Protein 8I2Z (pdb70)

Structure (mmCIF, N/CA/C/O backbone):
data_8I2Z
#
_entry.id   8I2Z
#
_cell.length_a   1.00
_cell.length_b   1.00
_cell.length_c   1.00
_cell.angle_alpha   90.00
_cell.angle_beta   90.00
_cell.angle_gamma   90.00
#
_symmetry.space_group_name_H-M   'P 1'
#
loop_
_entity.id
_entity.type
_entity.pdbx_description
1 polymer Xanthorhodopsin
2 non-polymer RETINAL
3 non-polymer Zeaxanthin
4 water water
#
loop_
_atom_site.group_PDB
_atom_site.id
_atom_site.type_symbol
_atom_site.label_atom_id
_atom_site.label_alt_id
_atom_site.label_comp_id
_atom_site.label_asym_id
_atom_site.label_entity_id
_atom_site.label_seq_id
_atom_site.pdbx_PDB_ins_code
_atom_site.Cartn_x
_atom_site.Cartn_y
_atom_site.Cartn_z
_atom_site.occupancy
_atom_site.B_iso_or_equiv
_atom_site.auth_seq_id
_atom_site.auth_comp_id
_atom_site.auth_asym_id
_atom_site.auth_atom_id
_atom_site.pdbx_PDB_model_num
ATOM 1 N N . ALA A 1 3 ? 135.545 128.602 119.582 1.00 156.23 3 ALA A N 1
ATOM 2 C CA . ALA A 1 3 ? 134.637 128.722 120.765 1.00 147.16 3 ALA A CA 1
ATOM 3 C C . ALA A 1 3 ? 133.355 129.457 120.359 1.00 146.62 3 ALA A C 1
ATOM 4 O O . ALA A 1 3 ? 133.316 130.104 119.284 1.00 142.26 3 ALA A O 1
ATOM 6 N N . THR A 1 4 ? 132.341 129.376 121.202 1.00 127.92 4 THR A N 1
ATOM 7 C CA . THR A 1 4 ? 131.050 130.034 120.922 1.00 122.69 4 THR A CA 1
ATOM 8 C C . THR A 1 4 ? 131.224 131.548 121.029 1.00 105.12 4 THR A C 1
ATOM 9 O O . THR A 1 4 ? 131.942 132.012 121.898 1.00 91.90 4 THR A O 1
ATOM 13 N N . THR A 1 5 ? 130.508 132.282 120.207 1.00 110.92 5 THR A N 1
ATOM 14 C CA . THR A 1 5 ? 130.424 133.756 120.310 1.00 95.47 5 THR A CA 1
ATOM 15 C C . THR A 1 5 ? 129.488 134.124 121.455 1.00 82.27 5 THR A C 1
ATOM 16 O O . THR A 1 5 ? 128.501 133.410 121.720 1.00 97.06 5 THR A O 1
ATOM 20 N N . LEU A 1 6 ? 129.771 135.245 122.095 1.00 74.68 6 LEU A N 1
ATOM 21 C CA . LEU A 1 6 ? 128.907 135.769 123.177 1.00 72.87 6 LEU A CA 1
ATOM 22 C C . LEU A 1 6 ? 128.173 137.034 122.719 1.00 67.62 6 LEU A C 1
ATOM 23 O O . LEU A 1 6 ? 128.749 137.880 122.020 1.00 73.55 6 LEU A O 1
ATOM 28 N N . THR A 1 7 ? 126.954 137.183 123.168 1.00 74.61 7 THR A N 1
ATOM 29 C CA . THR A 1 7 ? 126.227 138.465 123.054 1.00 74.78 7 THR A CA 1
ATOM 30 C C . THR A 1 7 ? 126.814 139.493 124.017 1.00 75.24 7 THR A C 1
ATOM 31 O O . THR A 1 7 ? 127.653 139.154 124.880 1.00 82.30 7 THR A O 1
ATOM 35 N N . LEU A 1 8 ? 126.408 140.739 123.877 1.00 75.37 8 LEU A N 1
ATOM 36 C CA . LEU A 1 8 ? 126.903 141.811 124.783 1.00 77.01 8 LEU A CA 1
ATOM 37 C C . LEU A 1 8 ? 126.524 141.467 126.225 1.00 66.69 8 LEU A C 1
ATOM 38 O O . LEU A 1 8 ? 127.370 141.623 127.132 1.00 68.78 8 LEU A O 1
ATOM 43 N N . GLN A 1 9 ? 125.283 141.034 126.435 1.00 65.62 9 GLN A N 1
ATOM 44 C CA . GLN A 1 9 ? 124.788 140.765 127.806 1.00 68.99 9 GLN A CA 1
ATOM 45 C C . GLN A 1 9 ? 125.548 139.610 128.474 1.00 71.81 9 GLN A C 1
ATOM 46 O O . GLN A 1 9 ? 125.847 139.713 129.658 1.00 81.10 9 GLN A O 1
ATOM 52 N N . GLN A 1 10 ? 125.869 138.563 127.730 1.00 69.04 10 GLN A N 1
ATOM 53 C CA . GLN A 1 10 ? 126.586 137.389 128.280 1.00 76.50 10 GLN A CA 1
ATOM 54 C C . GLN A 1 10 ? 127.999 137.773 128.748 1.00 71.25 10 GLN A C 1
ATOM 55 O O . GLN A 1 10 ? 128.367 137.490 129.946 1.00 80.16 10 GLN A O 1
ATOM 61 N N . PHE A 1 11 ? 128.721 138.450 127.882 1.00 64.03 11 PHE A N 1
ATOM 62 C CA . PHE A 1 11 ? 130.070 138.937 128.229 1.00 74.50 11 PHE A CA 1
ATOM 63 C C . PHE A 1 11 ? 129.995 139.884 129.430 1.00 71.62 11 PHE A C 1
ATOM 64 O O . PHE A 1 11 ? 130.828 139.797 130.348 1.00 78.29 11 PHE A O 1
ATOM 72 N N . SER A 1 12 ? 129.033 140.798 129.414 1.00 66.04 12 SER A N 1
ATOM 73 C CA . SER A 1 12 ? 128.866 141.805 130.492 1.00 74.69 12 SER A CA 1
ATOM 74 C C . SER A 1 12 ? 128.576 141.078 131.808 1.00 70.06 12 SER A C 1
ATOM 75 O O . SER A 1 12 ? 129.111 141.476 132.845 1.00 69.12 12 SER A O 1
ATOM 78 N N . THR A 1 13 ? 127.735 140.055 131.768 1.00 63.29 13 THR A N 1
ATOM 79 C CA . THR A 1 13 ? 127.359 139.323 132.994 1.00 72.00 13 THR A CA 1
ATOM 80 C C . THR A 1 13 ? 128.609 138.676 133.612 1.00 68.84 13 THR A C 1
ATOM 81 O O . THR A 1 13 ? 128.831 138.818 134.841 1.00 70.01 13 THR A O 1
ATOM 85 N N . VAL A 1 14 ? 129.395 138.000 132.784 1.00 60.73 14 VAL A N 1
ATOM 86 C CA . VAL A 1 14 ? 130.623 137.351 133.286 1.00 61.09 14 VAL A CA 1
ATOM 87 C C . VAL A 1 14 ? 131.598 138.403 133.834 1.00 60.06 14 VAL A C 1
ATOM 88 O O . VAL A 1 14 ? 132.133 138.211 134.944 1.00 66.82 14 VAL A O 1
ATOM 92 N N . TYR A 1 15 ? 131.781 139.491 133.117 1.00 67.29 15 TYR A N 1
ATOM 93 C CA . TYR A 1 15 ? 132.697 140.578 133.536 1.00 69.65 15 TYR A CA 1
ATOM 94 C C . TYR A 1 15 ? 132.253 141.167 134.881 1.00 68.60 15 TYR A C 1
ATOM 95 O O . TYR A 1 15 ? 133.099 141.355 135.781 1.00 73.59 15 TYR A O 1
ATOM 104 N N . ASN A 1 16 ? 130.962 141.426 135.013 1.00 66.63 16 ASN A N 1
ATOM 105 C CA . ASN A 1 16 ? 130.408 142.011 136.257 1.00 69.31 16 ASN A CA 1
ATOM 106 C C . ASN A 1 16 ? 130.582 141.043 137.442 1.00 69.24 16 ASN A C 1
ATOM 107 O O . ASN A 1 16 ? 130.932 141.487 138.549 1.00 72.42 16 ASN A O 1
ATOM 112 N N . MET A 1 17 ? 130.380 139.766 137.204 1.00 73.70 17 MET A N 1
ATOM 113 C CA . MET A 1 17 ? 130.507 138.774 138.306 1.00 68.61 17 MET A CA 1
ATOM 114 C C . MET A 1 17 ? 131.988 138.643 138.712 1.00 69.60 17 MET A C 1
ATOM 115 O O . MET A 1 17 ? 132.292 138.571 139.925 1.00 67.86 17 MET A O 1
ATOM 120 N N . LEU A 1 18 ? 132.901 138.713 137.754 1.00 62.03 18 LEU A N 1
ATOM 121 C CA . LEU A 1 18 ? 134.341 138.683 138.114 1.00 67.87 18 LEU A CA 1
ATOM 122 C C . LEU A 1 18 ? 134.711 139.925 138.917 1.00 65.24 18 LEU A C 1
ATOM 123 O O . LEU A 1 18 ? 135.484 139.797 139.927 1.00 71.95 18 LEU A O 1
ATOM 128 N N . SER A 1 19 ? 134.226 141.092 138.504 1.00 70.66 19 SER A N 1
ATOM 129 C CA . SER A 1 19 ? 134.518 142.350 139.247 1.00 76.02 19 SER A CA 1
ATOM 130 C C . SER A 1 19 ? 133.925 142.261 140.663 1.00 67.48 19 SER A C 1
ATOM 131 O O . SER A 1 19 ? 134.556 142.749 141.622 1.00 72.03 19 SER A O 1
ATOM 134 N N . PHE A 1 20 ? 132.741 141.675 140.780 1.00 63.73 20 PHE A N 1
ATOM 135 C CA . PHE A 1 20 ? 132.088 141.479 142.088 1.00 68.80 20 PHE A CA 1
ATOM 136 C C . PHE A 1 20 ? 132.987 140.621 142.986 1.00 74.80 20 PHE A C 1
ATOM 137 O O . PHE A 1 20 ? 133.147 140.933 144.175 1.00 72.29 20 PHE A O 1
ATOM 145 N N . ALA A 1 21 ? 133.543 139.547 142.441 1.00 74.07 21 ALA A N 1
ATOM 146 C CA . ALA A 1 21 ? 134.427 138.654 143.224 1.00 69.60 21 ALA A CA 1
ATOM 147 C C . ALA A 1 21 ? 135.679 139.435 143.664 1.00 70.61 21 ALA A C 1
ATOM 148 O O . ALA A 1 21 ? 136.127 139.300 144.837 1.00 66.37 21 ALA A O 1
ATOM 150 N N . VAL A 1 22 ? 136.233 140.236 142.774 1.00 59.60 22 VAL A N 1
ATOM 151 C CA . VAL A 1 22 ? 137.444 141.036 143.140 1.00 67.15 22 VAL A CA 1
ATOM 152 C C . VAL A 1 22 ? 137.118 141.991 144.297 1.00 64.03 22 VAL A C 1
ATOM 153 O O . VAL A 1 22 ? 137.875 142.041 145.288 1.00 68.61 22 VAL A O 1
ATOM 157 N N . ALA A 1 23 ? 136.007 142.713 144.189 1.00 74.91 23 ALA A N 1
ATOM 158 C CA . ALA A 1 23 ? 135.621 143.703 145.215 1.00 73.94 23 ALA A CA 1
ATOM 159 C C . ALA A 1 23 ? 135.344 142.977 146.533 1.00 68.39 23 ALA A C 1
ATOM 160 O O . ALA A 1 23 ? 135.708 143.482 147.607 1.00 69.30 23 ALA A O 1
ATOM 162 N N . SER A 1 24 ? 134.679 141.832 146.468 1.00 62.19 24 SER A N 1
ATOM 163 C CA . SER A 1 24 ? 134.358 141.049 147.684 1.00 69.12 24 SER A CA 1
ATOM 164 C C . SER A 1 24 ? 135.660 140.607 148.389 1.00 71.39 24 SER A C 1
ATOM 165 O O . SER A 1 24 ? 135.767 140.730 149.615 1.00 68.04 24 SER A O 1
ATOM 168 N N . MET A 1 25 ? 136.642 140.151 147.628 1.00 72.49 25 MET A N 1
ATOM 169 C CA . MET A 1 25 ? 137.907 139.687 148.253 1.00 71.38 25 MET A CA 1
ATOM 170 C C . MET A 1 25 ? 138.653 140.878 148.853 1.00 70.08 25 MET A C 1
ATOM 171 O O . MET A 1 25 ? 139.170 140.760 149.972 1.00 75.89 25 MET A O 1
ATOM 176 N N . LEU A 1 26 ? 138.661 142.012 148.180 1.00 74.63 26 LEU A N 1
ATOM 177 C CA . LEU A 1 26 ? 139.349 143.218 148.731 1.00 80.59 26 LEU A CA 1
ATOM 178 C C . LEU A 1 26 ? 138.669 143.684 150.026 1.00 73.32 26 LEU A C 1
ATOM 179 O O . LEU A 1 26 ? 139.370 143.966 151.039 1.00 78.04 26 LEU A O 1
ATOM 184 N N . GLY A 1 27 ? 137.347 143.735 150.030 1.00 72.62 27 GLY A N 1
ATOM 185 C CA . GLY A 1 27 ? 136.624 144.144 151.242 1.00 74.96 27 GLY A CA 1
ATOM 186 C C . GLY A 1 27 ? 136.859 143.174 152.387 1.00 78.15 27 GLY A C 1
ATOM 187 O O . GLY A 1 27 ? 137.051 143.623 153.564 1.00 73.50 27 GLY A O 1
ATOM 188 N N . ALA A 1 28 ? 136.812 141.873 152.077 1.00 70.59 28 ALA A N 1
ATOM 189 C CA . ALA A 1 28 ? 137.012 140.828 153.103 1.00 76.27 28 ALA A CA 1
ATOM 190 C C . ALA A 1 28 ? 138.422 140.990 153.698 1.00 73.91 28 ALA A C 1
ATOM 191 O O . ALA A 1 28 ? 138.583 140.805 154.937 1.00 70.89 28 ALA A O 1
ATOM 193 N N . PHE A 1 29 ? 139.412 141.252 152.856 1.00 63.09 29 PHE A N 1
ATOM 194 C CA . PHE A 1 29 ? 140.803 141.399 153.335 1.00 74.29 29 PHE A CA 1
ATOM 195 C C . PHE A 1 29 ? 140.899 142.548 154.325 1.00 78.43 29 PHE A C 1
ATOM 196 O O . PHE A 1 29 ? 141.468 142.353 155.448 1.00 73.59 29 PHE A O 1
ATOM 204 N N . ALA A 1 30 ? 140.353 143.696 153.945 1.00 67.98 30 ALA A N 1
ATOM 205 C CA . ALA A 1 30 ? 140.398 144.888 154.823 1.00 71.34 30 ALA A CA 1
ATOM 206 C C . ALA A 1 30 ? 139.686 144.545 156.145 1.00 70.28 30 ALA A C 1
ATOM 207 O O . ALA A 1 30 ? 140.205 144.856 157.231 1.00 68.18 30 ALA A O 1
ATOM 209 N N . PHE A 1 31 ? 138.527 143.929 156.056 1.00 67.80 31 PHE A N 1
ATOM 210 C CA . PHE A 1 31 ? 137.735 143.616 157.264 1.00 67.72 31 PHE A CA 1
ATOM 211 C C . PHE A 1 31 ? 138.506 142.675 158.190 1.00 77.34 31 PHE A C 1
ATOM 212 O O . PHE A 1 31 ? 138.543 142.900 159.381 1.00 72.31 31 PHE A O 1
ATOM 220 N N . PHE A 1 32 ? 139.091 141.607 157.670 1.00 68.72 32 PHE A N 1
ATOM 221 C CA . PHE A 1 32 ? 139.807 140.643 158.537 1.00 76.78 32 PHE A CA 1
ATOM 222 C C . PHE A 1 32 ? 141.031 141.299 159.170 1.00 79.22 32 PHE A C 1
ATOM 223 O O . PHE A 1 32 ? 141.202 141.158 160.402 1.00 75.80 32 PHE A O 1
ATOM 231 N N . VAL A 1 33 ? 141.782 142.066 158.385 1.00 72.34 33 VAL A N 1
ATOM 232 C CA . VAL A 1 33 ? 142.972 142.756 158.945 1.00 73.25 33 VAL A CA 1
ATOM 233 C C . VAL A 1 33 ? 142.559 143.705 160.080 1.00 78.78 33 VAL A C 1
ATOM 234 O O . VAL A 1 33 ? 143.161 143.721 161.127 1.00 76.20 33 VAL A O 1
ATOM 238 N N . MET A 1 34 ? 141.531 144.494 159.877 1.00 83.75 34 MET A N 1
ATOM 239 C CA . MET A 1 34 ? 141.160 145.516 160.891 1.00 79.32 34 MET A CA 1
ATOM 240 C C . MET A 1 34 ? 140.394 144.882 162.046 1.00 78.07 34 MET A C 1
ATOM 241 O O . MET A 1 34 ? 140.528 145.365 163.156 1.00 91.24 34 MET A O 1
ATOM 246 N N . GLY A 1 35 ? 139.626 143.834 161.810 1.00 79.06 35 GLY A N 1
ATOM 247 C CA . GLY A 1 35 ? 138.818 143.204 162.874 1.00 82.86 35 GLY A CA 1
ATOM 248 C C . GLY A 1 35 ? 139.606 142.195 163.675 1.00 81.73 35 GLY A C 1
ATOM 249 O O . GLY A 1 35 ? 139.091 141.705 164.677 1.00 85.98 35 GLY A O 1
ATOM 250 N N . ARG A 1 36 ? 140.816 141.867 163.254 1.00 80.86 36 ARG A N 1
ATOM 251 C CA . ARG A 1 36 ? 141.712 141.028 164.101 1.00 93.32 36 ARG A CA 1
ATOM 252 C C . ARG A 1 36 ? 141.850 141.653 165.495 1.00 82.55 36 ARG A C 1
ATOM 253 O O . ARG A 1 36 ? 141.956 140.924 166.452 1.00 99.19 36 ARG A O 1
ATOM 261 N N . LYS A 1 37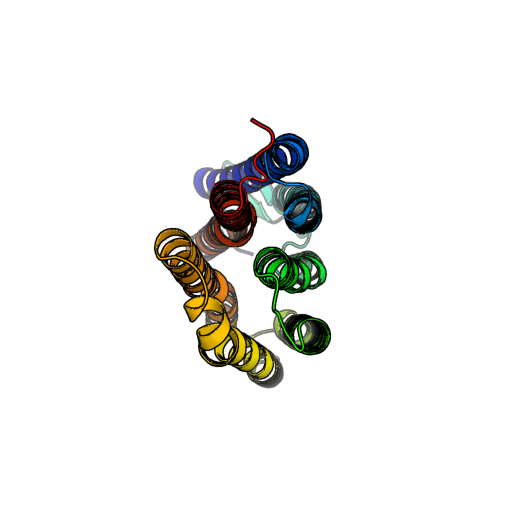 ? 141.931 142.965 165.604 1.00 89.97 37 LYS A N 1
ATOM 262 C CA . LYS A 1 37 ? 142.100 143.637 166.921 1.00 95.95 37 LYS A CA 1
ATOM 263 C C . LYS A 1 37 ? 140.807 143.646 167.737 1.00 84.73 37 LYS A C 1
ATOM 264 O O . LYS A 1 37 ? 140.885 143.926 168.933 1.00 98.10 37 LYS A O 1
ATOM 270 N N . ILE A 1 38 ? 139.678 143.302 167.148 1.00 87.85 38 ILE A N 1
ATOM 271 C CA . ILE A 1 38 ? 138.370 143.362 167.869 1.00 77.88 38 ILE A CA 1
ATOM 272 C C . ILE A 1 38 ? 138.145 142.116 168.718 1.00 77.32 38 ILE A C 1
ATOM 273 O O . ILE A 1 38 ? 137.374 142.203 169.658 1.00 83.92 38 ILE A O 1
ATOM 278 N N . VAL A 1 39 ? 138.795 140.998 168.404 1.00 81.12 39 VAL A N 1
ATOM 279 C CA . VAL A 1 39 ? 138.609 139.734 169.165 1.00 79.88 39 VAL A CA 1
ATOM 280 C C . VAL A 1 39 ? 139.780 139.586 170.126 1.00 84.03 39 VAL A C 1
ATOM 281 O O . VAL A 1 39 ? 140.778 140.324 170.007 1.00 78.27 39 VAL A O 1
ATOM 285 N N . GLY A 1 40 ? 139.662 138.635 171.037 1.00 84.09 40 GLY A N 1
ATOM 286 C CA . GLY A 1 40 ? 140.714 138.327 172.002 1.00 81.04 40 GLY A CA 1
ATOM 287 C C . GLY A 1 40 ? 142.003 137.883 171.324 1.00 88.07 40 GLY A C 1
ATOM 288 O O . GLY A 1 40 ? 141.999 137.390 170.203 1.00 93.72 40 GLY A O 1
ATOM 289 N N . PRO A 1 41 ? 143.155 138.056 171.989 1.00 99.57 41 PRO A N 1
ATOM 290 C CA . PRO A 1 41 ? 144.436 137.717 171.374 1.00 100.23 41 PRO A CA 1
ATOM 291 C C . PRO A 1 41 ? 144.616 136.230 171.021 1.00 93.21 41 PRO A C 1
ATOM 292 O O . PRO A 1 41 ? 145.403 135.894 170.176 1.00 93.80 41 PRO A O 1
ATOM 296 N N . LYS A 1 42 ? 143.845 135.356 171.649 1.00 89.92 42 LYS A N 1
ATOM 297 C CA . LYS A 1 42 ? 143.959 133.898 171.441 1.00 84.55 42 LYS A CA 1
ATOM 298 C C . LYS A 1 42 ? 143.476 133.486 170.052 1.00 86.08 42 LYS A C 1
ATOM 299 O O . LYS A 1 42 ? 143.902 132.438 169.595 1.00 89.41 42 LYS A O 1
ATOM 305 N N . TYR A 1 43 ? 142.630 134.278 169.401 1.00 80.45 43 TYR A N 1
ATOM 306 C CA . TYR A 1 43 ? 141.990 133.904 168.121 1.00 80.97 43 TYR A CA 1
ATOM 307 C C . TYR A 1 43 ? 142.545 134.700 166.945 1.00 69.68 43 TYR A C 1
ATOM 308 O O . TYR A 1 43 ? 142.246 134.352 165.780 1.00 86.08 43 TYR A O 1
ATOM 317 N N . ARG A 1 44 ? 143.391 135.682 167.205 1.00 73.68 44 ARG A N 1
ATOM 318 C CA . ARG A 1 44 ? 143.898 136.575 166.132 1.00 82.71 44 ARG A CA 1
ATOM 319 C C . ARG A 1 44 ? 144.630 135.791 165.049 1.00 77.47 44 ARG A C 1
ATOM 320 O O . ARG A 1 44 ? 144.398 136.094 163.852 1.00 78.91 44 ARG A O 1
ATOM 328 N N . LEU A 1 45 ? 145.409 134.780 165.434 1.00 75.96 45 LEU A N 1
ATOM 329 C CA . LEU A 1 45 ? 146.117 133.971 164.414 1.00 77.60 45 LEU A CA 1
ATOM 330 C C . LEU A 1 45 ? 145.117 133.421 163.397 1.00 80.26 45 LEU A C 1
ATOM 331 O O . LEU A 1 45 ? 145.347 133.548 162.164 1.00 70.73 45 LEU A O 1
ATOM 336 N N . ALA A 1 46 ? 144.013 132.877 163.890 1.00 68.08 46 ALA A N 1
ATOM 337 C CA . ALA A 1 46 ? 142.955 132.355 162.987 1.00 75.71 46 ALA A CA 1
ATOM 338 C C . ALA A 1 46 ? 142.504 133.436 161.987 1.00 71.51 46 ALA A C 1
ATOM 339 O O . ALA A 1 46 ? 142.588 133.184 160.757 1.00 80.27 46 ALA A O 1
ATOM 341 N N . LEU A 1 47 ? 142.226 134.636 162.483 1.00 69.66 47 LEU A N 1
ATOM 342 C CA . LEU A 1 47 ? 141.795 135.735 161.596 1.00 73.98 47 LEU A CA 1
ATOM 343 C C . LEU A 1 47 ? 142.880 136.059 160.581 1.00 70.82 47 LEU A C 1
ATOM 344 O O . LEU A 1 47 ? 142.538 136.287 159.412 1.00 70.80 47 LEU A O 1
ATOM 349 N N . VAL A 1 48 ? 144.133 135.984 161.004 1.00 66.71 48 VAL A N 1
ATOM 350 C CA . VAL A 1 48 ? 145.258 136.251 160.066 1.00 79.35 48 VAL A CA 1
ATOM 351 C C . VAL A 1 48 ? 145.128 135.311 158.864 1.00 73.85 48 VAL A C 1
ATOM 352 O O . VAL A 1 48 ? 145.128 135.754 157.692 1.00 67.35 48 VAL A O 1
ATOM 356 N N . VAL A 1 49 ? 144.936 134.043 159.146 1.00 60.73 49 VAL A N 1
ATOM 357 C CA . VAL A 1 49 ? 144.837 133.054 158.041 1.00 68.92 49 VAL A CA 1
ATOM 358 C C . VAL A 1 49 ? 143.652 133.423 157.136 1.00 71.50 49 VAL A C 1
ATOM 359 O O . VAL A 1 49 ? 143.812 133.422 155.902 1.00 71.32 49 VAL A O 1
ATOM 363 N N . SER A 1 50 ? 142.527 133.812 157.729 1.00 59.39 50 SER A N 1
ATOM 364 C CA . SER A 1 50 ? 141.356 134.272 156.930 1.00 70.19 50 SER A CA 1
ATOM 365 C C . SER A 1 50 ? 141.783 135.345 155.915 1.00 69.86 50 SER A C 1
ATOM 366 O O . SER A 1 50 ? 141.573 135.169 154.684 1.00 82.91 50 SER A O 1
ATOM 369 N N . SER A 1 51 ? 142.493 136.340 156.385 1.00 61.40 51 SER A N 1
ATOM 370 C CA . SER A 1 51 ? 142.950 137.439 155.506 1.00 80.56 51 SER A CA 1
ATOM 371 C C . SER A 1 51 ? 143.788 136.869 154.347 1.00 73.42 51 SER A C 1
ATOM 372 O O . SER A 1 51 ? 143.487 137.154 153.176 1.00 74.12 51 SER A O 1
ATOM 375 N N . LEU A 1 52 ? 144.702 135.961 154.670 1.00 67.33 52 LEU A N 1
ATOM 376 C CA . LEU A 1 52 ? 145.576 135.370 153.624 1.00 75.76 52 LEU A CA 1
ATOM 377 C C . LEU A 1 52 ? 144.717 134.773 152.510 1.00 68.59 52 LEU A C 1
ATOM 378 O O . LEU A 1 52 ? 144.945 135.119 151.330 1.00 62.14 52 LEU A O 1
ATOM 383 N N . VAL A 1 53 ? 143.694 134.028 152.895 1.00 63.57 53 VAL A N 1
ATOM 384 C CA . VAL A 1 53 ? 142.822 133.393 151.883 1.00 69.46 53 VAL A CA 1
ATOM 385 C C . VAL A 1 53 ? 142.267 134.480 150.968 1.00 72.19 53 VAL A C 1
ATOM 386 O O . VAL A 1 53 ? 142.554 134.473 149.764 1.00 75.38 53 VAL A O 1
ATOM 390 N N . VAL A 1 54 ? 141.592 135.464 151.542 1.00 63.18 54 VAL A N 1
ATOM 391 C CA . VAL A 1 54 ? 140.874 136.440 150.688 1.00 68.41 54 VAL A CA 1
ATOM 392 C C . VAL A 1 54 ? 141.915 137.275 149.967 1.00 70.61 54 VAL A C 1
ATOM 393 O O . VAL A 1 54 ? 141.564 137.960 148.990 1.00 69.55 54 VAL A O 1
ATOM 397 N N . LEU A 1 55 ? 143.135 137.339 150.480 1.00 63.47 55 LEU A N 1
ATOM 398 C CA . LEU A 1 55 ? 144.181 138.097 149.752 1.00 67.91 55 LEU A CA 1
ATOM 399 C C . LEU A 1 55 ? 144.586 137.307 148.510 1.00 74.09 55 LEU A C 1
ATOM 400 O O . LEU A 1 55 ? 144.484 137.854 147.381 1.00 64.39 55 LEU A O 1
ATOM 405 N N . ILE A 1 56 ? 144.901 136.030 148.688 1.00 68.94 56 ILE A N 1
ATOM 406 C CA . ILE A 1 56 ? 145.387 135.209 147.562 1.00 69.77 56 ILE A CA 1
ATOM 407 C C . ILE A 1 56 ? 144.324 135.172 146.468 1.00 66.44 56 ILE A C 1
ATOM 408 O O . ILE A 1 56 ? 144.603 135.595 145.322 1.00 68.45 56 ILE A O 1
ATOM 413 N N . ALA A 1 57 ? 143.124 134.734 146.805 1.00 66.78 57 ALA A N 1
ATOM 414 C CA . ALA A 1 57 ? 142.011 134.657 145.828 1.00 72.99 57 ALA A CA 1
ATOM 415 C C . ALA A 1 57 ? 141.833 136.022 145.149 1.00 72.72 57 ALA A C 1
ATOM 416 O O . ALA A 1 57 ? 141.695 136.064 143.905 1.00 68.25 57 ALA A O 1
ATOM 418 N N . GLY A 1 58 ? 141.974 137.094 145.913 1.00 62.87 58 GLY A N 1
ATOM 419 C CA . GLY A 1 58 ? 141.812 138.441 145.356 1.00 65.59 58 GLY A CA 1
ATOM 420 C C . GLY A 1 58 ? 142.769 138.647 144.195 1.00 65.04 58 GLY A C 1
ATOM 421 O O . GLY A 1 58 ? 142.303 138.878 143.046 1.00 68.35 58 GLY A O 1
ATOM 422 N N . TYR A 1 59 ? 144.042 138.395 144.445 1.00 62.20 59 TYR A N 1
ATOM 423 C CA . TYR A 1 59 ? 145.062 138.518 143.394 1.00 69.91 59 TYR A CA 1
ATOM 424 C C . TYR A 1 59 ? 144.648 137.659 142.202 1.00 66.99 59 TYR A C 1
ATOM 425 O O . TYR A 1 59 ? 144.598 138.139 141.052 1.00 65.49 59 TYR A O 1
ATOM 434 N N . HIS A 1 60 ? 144.300 136.423 142.482 1.00 69.21 60 HIS A N 1
ATOM 435 C CA . HIS A 1 60 ? 143.991 135.472 141.383 1.00 71.45 60 HIS A CA 1
ATOM 436 C C . HIS A 1 60 ? 142.794 135.979 140.589 1.00 68.95 60 HIS A C 1
ATOM 437 O O . HIS A 1 60 ? 142.835 135.928 139.331 1.00 69.82 60 HIS A O 1
ATOM 444 N N . TYR A 1 61 ? 141.789 136.494 141.267 1.00 65.45 61 TYR A N 1
ATOM 445 C CA . TYR A 1 61 ? 140.610 136.996 140.523 1.00 74.08 61 TYR A CA 1
ATOM 446 C C . TYR A 1 61 ? 140.981 138.198 139.674 1.00 66.96 61 TYR A C 1
ATOM 447 O O . TYR A 1 61 ? 140.522 138.277 138.516 1.00 72.01 61 TYR A O 1
ATOM 456 N N . TRP A 1 62 ? 141.884 139.031 140.177 1.00 64.89 62 TRP A N 1
ATOM 457 C CA . TRP A 1 62 ? 142.355 140.168 139.366 1.00 66.41 62 TRP A CA 1
ATOM 458 C C . TRP A 1 62 ? 143.006 139.653 138.080 1.00 70.29 62 TRP A C 1
ATOM 459 O O . TRP A 1 62 ? 142.915 140.310 137.032 1.00 82.40 62 TRP A O 1
ATOM 470 N N . ARG A 1 63 ? 143.644 138.511 138.137 1.00 61.70 63 ARG A N 1
ATOM 471 C CA . ARG A 1 63 ? 144.227 137.918 136.914 1.00 68.10 63 ARG A CA 1
ATOM 472 C C . ARG A 1 63 ? 143.105 137.361 136.032 1.00 64.08 63 ARG A C 1
ATOM 473 O O . ARG A 1 63 ? 143.113 137.599 134.797 1.00 69.96 63 ARG A O 1
ATOM 481 N N . ILE A 1 64 ? 142.160 136.657 136.649 1.00 59.90 64 ILE A N 1
ATOM 482 C CA . ILE A 1 64 ? 141.111 135.973 135.848 1.00 66.18 64 ILE A CA 1
ATOM 483 C C . ILE A 1 64 ? 140.341 137.023 135.055 1.00 67.58 64 ILE A C 1
ATOM 484 O O . ILE A 1 64 ? 140.105 136.841 133.838 1.00 63.54 64 ILE A O 1
ATOM 489 N N . MET A 1 65 ? 139.958 138.092 135.721 1.00 61.06 65 MET A N 1
ATOM 490 C CA . MET A 1 65 ? 139.273 139.220 135.049 1.00 72.36 65 MET A CA 1
ATOM 491 C C . MET A 1 65 ? 140.097 139.667 133.842 1.00 69.28 65 MET A C 1
ATOM 492 O O . MET A 1 65 ? 139.556 139.722 132.723 1.00 74.67 65 MET A O 1
ATOM 497 N N . GLY A 1 66 ? 141.383 139.897 134.051 1.00 69.03 66 GLY A N 1
ATOM 498 C CA . GLY A 1 66 ? 142.237 140.315 132.936 1.00 58.79 66 GLY A CA 1
ATOM 499 C C . GLY A 1 66 ? 142.246 139.283 131.817 1.00 69.05 66 GLY A C 1
ATOM 500 O O . GLY A 1 66 ? 142.341 139.654 130.655 1.00 75.20 66 GLY A O 1
ATOM 501 N N . SER A 1 67 ? 142.218 138.005 132.156 1.00 68.42 67 SER A N 1
ATOM 502 C CA . SER A 1 67 ? 142.157 136.945 131.136 1.00 74.92 67 SER A CA 1
ATOM 503 C C . SER A 1 67 ? 140.849 137.074 130.349 1.00 73.32 67 SER A C 1
ATOM 504 O O . SER A 1 67 ? 140.885 136.973 129.093 1.00 76.57 67 SER A O 1
ATOM 507 N N . TRP A 1 68 ? 139.734 137.262 131.049 1.00 67.26 68 TRP A N 1
ATOM 508 C CA . TRP A 1 68 ? 138.403 137.229 130.384 1.00 70.92 68 TRP A CA 1
ATOM 509 C C . TRP A 1 68 ? 138.313 138.320 129.309 1.00 69.83 68 TRP A C 1
ATOM 510 O O . TRP A 1 68 ? 137.972 138.009 128.169 1.00 71.06 68 TRP A O 1
ATOM 521 N N . THR A 1 69 ? 138.692 139.536 129.657 1.00 64.81 69 THR A N 1
ATOM 522 C CA . THR A 1 69 ? 138.723 140.655 128.692 1.00 77.38 69 THR A CA 1
ATOM 523 C C . THR A 1 69 ? 139.613 140.273 127.513 1.00 79.14 69 THR A C 1
ATOM 524 O O . THR A 1 69 ? 139.275 140.620 126.373 1.00 83.50 69 THR A O 1
ATOM 528 N N . ALA A 1 70 ? 140.731 139.605 127.769 1.00 74.33 70 ALA A N 1
ATOM 529 C CA . ALA A 1 70 ? 141.690 139.269 126.695 1.00 75.36 70 ALA A CA 1
ATOM 530 C C . ALA A 1 70 ? 141.162 138.116 125.832 1.00 73.15 70 ALA A C 1
ATOM 531 O O . ALA A 1 70 ? 141.693 137.933 124.741 1.00 80.59 70 ALA A O 1
ATOM 533 N N . ALA A 1 71 ? 140.170 137.357 126.308 1.00 75.17 71 ALA A N 1
ATOM 534 C CA . ALA A 1 71 ? 139.720 136.156 125.580 1.00 70.65 71 ALA A CA 1
ATOM 535 C C . ALA A 1 71 ? 138.709 136.498 124.480 1.00 70.16 71 ALA A C 1
ATOM 536 O O . ALA A 1 71 ? 138.430 135.615 123.671 1.00 68.40 71 ALA A O 1
ATOM 538 N N . TYR A 1 72 ? 138.149 137.702 124.462 1.00 71.64 72 TYR A N 1
ATOM 539 C CA . TYR A 1 72 ? 137.119 138.070 123.470 1.00 81.82 72 TYR A CA 1
ATOM 540 C C . TYR A 1 72 ? 137.395 139.476 122.964 1.00 78.61 72 TYR A C 1
ATOM 541 O O . TYR A 1 72 ? 138.021 140.290 123.653 1.00 91.99 72 TYR A O 1
ATOM 550 N N . ALA A 1 73 ? 136.918 139.740 121.754 1.00 83.82 73 ALA A N 1
ATOM 551 C CA . ALA A 1 73 ? 136.970 141.069 121.129 1.00 81.71 73 ALA A CA 1
ATOM 552 C C . ALA A 1 73 ? 135.580 141.467 120.665 1.00 81.71 73 ALA A C 1
ATOM 553 O O . ALA A 1 73 ? 134.810 140.626 120.196 1.00 78.53 73 ALA A O 1
ATOM 555 N N . LEU A 1 74 ? 135.276 142.751 120.786 1.00 93.18 74 LEU A N 1
ATOM 556 C CA . LEU A 1 74 ? 133.980 143.287 120.322 1.00 88.92 74 LEU A CA 1
ATOM 557 C C . LEU A 1 74 ? 134.023 143.421 118.798 1.00 87.31 74 LEU A C 1
ATOM 558 O O . LEU A 1 74 ? 134.973 144.030 118.265 1.00 107.13 74 LEU A O 1
ATOM 563 N N . LYS A 1 75 ? 133.034 142.866 118.119 1.00 92.39 75 LYS A N 1
ATOM 564 C CA . LYS A 1 75 ? 133.034 142.829 116.640 1.00 101.52 75 LYS A CA 1
ATOM 565 C C . LYS A 1 75 ? 131.603 142.646 116.150 1.00 97.00 75 LYS A C 1
ATOM 566 O O . LYS A 1 75 ? 131.012 141.562 116.366 1.00 108.11 75 LYS A O 1
ATOM 572 N N . ASP A 1 76 ? 131.051 143.689 115.537 1.00 107.60 76 ASP A N 1
ATOM 573 C CA . ASP A 1 76 ? 129.682 143.694 114.952 1.00 108.60 76 ASP A CA 1
ATOM 574 C C . ASP A 1 76 ? 128.655 143.378 116.032 1.00 102.45 76 ASP A C 1
ATOM 575 O O . ASP A 1 76 ? 127.772 142.515 115.793 1.00 101.98 76 ASP A O 1
ATOM 580 N N . GLY A 1 77 ? 128.776 144.054 117.176 1.00 104.80 77 GLY A N 1
ATOM 581 C CA . GLY A 1 77 ? 127.854 143.893 118.314 1.00 108.54 77 GLY A CA 1
ATOM 582 C C . GLY A 1 77 ? 127.837 142.473 118.851 1.00 103.57 77 GLY A C 1
ATOM 583 O O . GLY A 1 77 ? 126.894 142.110 119.590 1.00 99.82 77 GLY A O 1
ATOM 584 N N . MET A 1 78 ? 128.897 141.712 118.597 1.00 101.52 78 MET A N 1
ATOM 585 C CA . MET A 1 78 ? 129.074 140.382 119.203 1.00 89.45 78 MET A CA 1
ATOM 586 C C . MET A 1 78 ? 130.474 140.319 119.796 1.00 87.92 78 MET A C 1
ATOM 587 O O . MET A 1 78 ? 131.387 141.045 119.364 1.00 88.78 78 MET A O 1
ATOM 592 N N . TYR A 1 79 ? 130.640 139.441 120.776 1.00 80.90 79 TYR A N 1
ATOM 593 C CA . TYR A 1 79 ? 131.967 139.177 121.382 1.00 78.97 79 TYR A CA 1
ATOM 594 C C . TYR A 1 79 ? 132.522 137.888 120.804 1.00 78.11 79 TYR A C 1
ATOM 595 O O . TYR A 1 79 ? 131.952 136.829 121.029 1.00 76.53 79 TYR A O 1
ATOM 604 N N . VAL A 1 80 ? 133.592 137.995 120.039 1.00 76.59 80 VAL A N 1
ATOM 605 C CA . VAL A 1 80 ? 134.166 136.859 119.266 1.00 79.81 80 VAL A CA 1
ATOM 606 C C . VAL A 1 80 ? 135.449 136.455 119.966 1.00 73.54 80 VAL A C 1
ATOM 607 O O . VAL A 1 80 ? 136.263 137.311 120.322 1.00 81.55 80 VAL A O 1
ATOM 611 N N . PRO A 1 81 ? 135.677 135.152 120.198 1.00 86.64 81 PRO A N 1
ATOM 612 C CA . PRO A 1 81 ? 136.921 134.713 120.836 1.00 84.85 81 PRO A CA 1
ATOM 613 C C . PRO A 1 81 ? 138.169 135.104 120.028 1.00 83.74 81 PRO A C 1
ATOM 614 O O . PRO A 1 81 ? 138.171 135.011 118.806 1.00 88.65 81 PRO A O 1
ATOM 618 N N . THR A 1 82 ? 139.189 135.575 120.728 1.00 79.12 82 THR A N 1
ATOM 619 C CA . THR A 1 82 ? 140.431 136.056 120.107 1.00 78.15 82 THR A CA 1
ATOM 620 C C . THR A 1 82 ? 141.437 134.928 119.896 1.00 81.44 82 THR A C 1
ATOM 621 O O . THR A 1 82 ? 142.415 135.173 119.146 1.00 94.81 82 THR A O 1
ATOM 625 N N . GLY A 1 83 ? 141.272 133.795 120.587 1.00 88.17 83 GLY A N 1
ATOM 626 C CA . GLY A 1 83 ? 142.224 132.681 120.559 1.00 79.17 83 GLY A CA 1
ATOM 627 C C . GLY A 1 83 ? 143.133 132.642 121.769 1.00 80.61 83 GLY A C 1
ATOM 628 O O . GLY A 1 83 ? 143.663 131.541 122.069 1.00 91.92 83 GLY A O 1
ATOM 629 N N . GLU A 1 84 ? 143.252 133.738 122.509 1.00 82.26 84 GLU A N 1
ATOM 630 C CA . GLU A 1 84 ? 143.915 133.711 123.829 1.00 84.93 84 GLU A CA 1
ATOM 631 C C . GLU A 1 84 ? 143.152 132.783 124.763 1.00 84.19 84 GLU A C 1
ATOM 632 O O . GLU A 1 84 ? 141.940 132.796 124.802 1.00 91.55 84 GLU A O 1
ATOM 638 N N . PRO A 1 85 ? 143.838 131.883 125.491 1.00 110.67 85 PRO A N 1
ATOM 639 C CA . PRO A 1 85 ? 143.141 130.866 126.269 1.00 109.63 85 PRO A CA 1
ATOM 640 C C . PRO A 1 85 ? 142.367 131.445 127.459 1.00 88.26 85 PRO A C 1
ATOM 641 O O . PRO A 1 85 ? 142.733 132.483 128.023 1.00 93.61 85 PRO A O 1
ATOM 645 N N . PHE A 1 86 ? 141.303 130.744 127.816 1.00 83.04 86 PHE A N 1
ATOM 646 C CA . PHE A 1 86 ? 140.566 130.993 129.071 1.00 76.43 86 PHE A CA 1
ATOM 647 C C . PHE A 1 86 ? 139.928 129.685 129.513 1.00 74.12 86 PHE A C 1
ATOM 648 O O . PHE A 1 86 ? 138.951 129.235 128.893 1.00 88.98 86 PHE A O 1
ATOM 656 N N . ASN A 1 87 ? 140.500 129.067 130.531 1.00 88.43 87 ASN A N 1
ATOM 657 C CA . ASN A 1 87 ? 139.990 127.760 131.027 1.00 99.70 87 ASN A CA 1
ATOM 658 C C . ASN A 1 87 ? 140.132 127.714 132.546 1.00 87.48 87 ASN A C 1
ATOM 659 O O . ASN A 1 87 ? 140.819 128.562 133.138 1.00 90.47 87 ASN A O 1
ATOM 664 N N . ASP A 1 88 ? 139.510 126.715 133.143 1.00 85.72 88 ASP A N 1
ATOM 665 C CA . ASP A 1 88 ? 139.406 126.594 134.608 1.00 87.18 88 ASP A CA 1
ATOM 666 C C . ASP A 1 88 ? 140.717 126.149 135.236 1.00 82.22 88 ASP A C 1
ATOM 667 O O . ASP A 1 88 ? 140.832 126.294 136.468 1.00 82.70 88 ASP A O 1
ATOM 672 N N . ALA A 1 89 ? 141.670 125.639 134.459 1.00 72.37 89 ALA A N 1
ATOM 673 C CA . ALA A 1 89 ? 142.930 125.093 135.011 1.00 74.10 89 ALA A CA 1
ATOM 674 C C . ALA A 1 89 ? 143.660 126.138 135.882 1.00 67.24 89 ALA A C 1
ATOM 675 O O . ALA A 1 89 ? 144.159 125.782 136.963 1.00 81.46 89 ALA A O 1
ATOM 677 N N . TYR A 1 90 ? 143.646 127.394 135.466 1.00 63.20 90 TYR A N 1
ATOM 678 C CA . TYR A 1 90 ? 144.284 128.474 136.239 1.00 69.24 90 TYR A CA 1
ATOM 679 C C . TYR A 1 90 ? 143.717 128.573 137.656 1.00 66.63 90 TYR A C 1
ATOM 680 O O . TYR A 1 90 ? 144.479 128.764 138.621 1.00 77.03 90 TYR A O 1
ATOM 689 N N . ARG A 1 91 ? 142.433 128.315 137.807 1.00 66.00 91 ARG A N 1
ATOM 690 C CA . ARG A 1 91 ? 141.787 128.355 139.151 1.00 69.66 91 ARG A CA 1
ATOM 691 C C . ARG A 1 91 ? 142.433 127.364 140.117 1.00 64.42 91 ARG A C 1
ATOM 692 O O . ARG A 1 91 ? 142.511 127.678 141.329 1.00 67.46 91 ARG A O 1
ATOM 700 N N . TYR A 1 92 ? 142.950 126.261 139.600 1.00 70.86 92 TYR A N 1
ATOM 701 C CA . TYR A 1 92 ? 143.593 125.250 140.470 1.00 67.88 92 TYR A CA 1
ATOM 702 C C . TYR A 1 92 ? 144.788 125.879 141.204 1.00 72.90 92 TYR A C 1
ATOM 703 O O . TYR A 1 92 ? 144.996 125.591 142.380 1.00 78.55 92 TYR A O 1
ATOM 712 N N . VAL A 1 93 ? 145.490 126.787 140.559 1.00 71.57 93 VAL A N 1
ATOM 713 C CA . VAL A 1 93 ? 146.651 127.460 141.198 1.00 74.76 93 VAL A CA 1
ATOM 714 C C . VAL A 1 93 ? 146.176 128.208 142.437 1.00 79.87 93 VAL A C 1
ATOM 715 O O . VAL A 1 93 ? 146.875 128.188 143.468 1.00 74.29 93 VAL A O 1
ATOM 719 N N . ASP A 1 94 ? 145.005 128.812 142.364 1.00 73.12 94 ASP A N 1
ATOM 720 C CA . ASP A 1 94 ? 144.414 129.438 143.571 1.00 75.18 94 ASP A CA 1
ATOM 721 C C . ASP A 1 94 ? 144.076 128.363 144.608 1.00 67.88 94 ASP A C 1
ATOM 722 O O . ASP A 1 94 ? 144.512 128.472 145.775 1.00 65.92 94 ASP A O 1
ATOM 727 N N . TRP A 1 95 ? 143.394 127.317 144.181 1.00 65.73 95 TRP A N 1
ATOM 728 C CA . TRP A 1 95 ? 142.807 126.326 145.129 1.00 66.02 95 TRP A CA 1
ATOM 729 C C . TRP A 1 95 ? 143.886 125.675 145.961 1.00 65.95 95 TRP A C 1
ATOM 730 O O . TRP A 1 95 ? 143.715 125.562 147.201 1.00 70.14 95 TRP A O 1
ATOM 741 N N . LEU A 1 96 ? 145.013 125.345 145.324 1.00 66.30 96 LEU A N 1
ATOM 742 C CA . LEU A 1 96 ? 146.105 124.603 146.020 1.00 70.29 96 LEU A CA 1
ATOM 743 C C . LEU A 1 96 ? 146.603 125.397 147.224 1.00 69.08 96 LEU A C 1
ATOM 744 O O . LEU A 1 96 ? 147.093 124.776 148.144 1.00 66.27 96 LEU A O 1
ATOM 749 N N . LEU A 1 97 ? 146.453 126.720 147.212 1.00 71.59 97 LEU A N 1
ATOM 750 C CA . LEU A 1 97 ? 146.793 127.476 148.431 1.00 72.87 97 LEU A CA 1
ATOM 751 C C . LEU A 1 97 ? 145.568 127.666 149.316 1.00 71.21 97 LEU A C 1
ATOM 752 O O . LEU A 1 97 ? 145.717 127.560 150.528 1.00 82.57 97 LEU A O 1
ATOM 757 N N . THR A 1 98 ? 144.416 127.987 148.757 1.00 69.07 98 THR A N 1
ATOM 758 C CA . THR A 1 98 ? 143.299 128.499 149.585 1.00 73.92 98 THR A CA 1
ATOM 759 C C . THR A 1 98 ? 142.597 127.341 150.300 1.00 69.32 98 THR A C 1
ATOM 760 O O . THR A 1 98 ? 142.227 127.488 151.468 1.00 73.27 98 THR A O 1
ATOM 764 N N . VAL A 1 99 ? 142.389 126.229 149.617 1.00 67.54 99 VAL A N 1
ATOM 765 C CA . VAL A 1 99 ? 141.680 125.086 150.254 1.00 74.34 99 VAL A CA 1
ATOM 766 C C . VAL A 1 99 ? 142.420 124.599 151.499 1.00 66.19 99 VAL A C 1
ATOM 767 O O . VAL A 1 99 ? 141.788 124.397 152.519 1.00 83.08 99 VAL A O 1
ATOM 771 N N . PRO A 1 100 ? 143.741 124.339 151.506 1.00 84.89 100 PRO A N 1
ATOM 772 C CA . PRO A 1 100 ? 144.398 123.986 152.768 1.00 72.46 100 PRO A CA 1
ATOM 773 C C . PRO A 1 100 ? 144.302 125.085 153.840 1.00 75.45 100 PRO A C 1
ATOM 774 O O . PRO A 1 100 ? 144.176 124.788 155.005 1.00 70.22 100 PRO A O 1
ATOM 778 N N . LEU A 1 101 ? 144.402 126.349 153.443 1.00 65.72 101 LEU A N 1
ATOM 779 C CA . LEU A 1 101 ? 144.307 127.450 154.431 1.00 70.94 101 LEU A CA 1
ATOM 780 C C . LEU A 1 101 ? 142.908 127.531 155.058 1.00 76.49 101 LEU A C 1
ATOM 781 O O . LEU A 1 101 ? 142.818 127.737 156.271 1.00 71.41 101 LEU A O 1
ATOM 786 N N . LEU A 1 102 ? 141.845 127.357 154.268 1.00 71.08 102 LEU A N 1
ATOM 787 C CA . LEU A 1 102 ? 140.453 127.422 154.783 1.00 74.14 102 LEU A CA 1
ATOM 788 C C . LEU A 1 102 ? 140.271 126.444 155.950 1.00 72.42 102 LEU A C 1
ATOM 789 O O . LEU A 1 102 ? 139.994 126.876 157.069 1.00 80.96 102 LEU A O 1
ATOM 794 N N . LEU A 1 103 ? 140.565 125.176 155.716 1.00 69.01 103 LEU A N 1
ATOM 795 C CA . LEU A 1 103 ? 140.466 124.161 156.792 1.00 79.98 103 LEU A CA 1
ATOM 796 C C . LEU A 1 103 ? 141.338 124.597 157.969 1.00 79.19 103 LEU A C 1
ATOM 797 O O . LEU A 1 103 ? 140.880 124.539 159.121 1.00 75.44 103 LEU A O 1
ATOM 802 N N . THR A 1 104 ? 142.502 125.141 157.674 1.00 80.95 104 THR A N 1
ATOM 803 C CA . THR A 1 104 ? 143.427 125.581 158.738 1.00 81.87 104 THR A CA 1
ATOM 804 C C . THR A 1 104 ? 142.719 126.541 159.689 1.00 77.47 104 THR A C 1
ATOM 805 O O . THR A 1 104 ? 142.731 126.258 160.926 1.00 74.54 104 THR A O 1
ATOM 809 N N . GLU A 1 105 ? 142.071 127.566 159.152 1.00 67.48 105 GLU A N 1
ATOM 810 C CA . GLU A 1 105 ? 141.446 128.578 160.055 1.00 83.41 105 GLU A CA 1
ATOM 811 C C . GLU A 1 105 ? 140.361 127.920 160.902 1.00 76.86 105 GLU A C 1
ATOM 812 O O . GLU A 1 105 ? 140.290 128.205 162.115 1.00 80.52 105 GLU A O 1
ATOM 818 N N . LEU A 1 106 ? 139.631 126.984 160.313 1.00 73.62 106 LEU A N 1
ATOM 819 C CA . LEU A 1 106 ? 138.568 126.307 161.079 1.00 78.11 106 LEU A CA 1
ATOM 820 C C . LEU A 1 106 ? 139.189 125.543 162.245 1.00 74.85 106 LEU A C 1
ATOM 821 O O . LEU A 1 106 ? 138.601 125.518 163.354 1.00 80.15 106 LEU A O 1
ATOM 826 N N . VAL A 1 107 ? 140.340 124.943 162.030 1.00 74.82 107 VAL A N 1
ATOM 827 C CA . VAL A 1 107 ? 141.013 124.241 163.149 1.00 82.05 107 VAL A CA 1
ATOM 828 C C . VAL A 1 107 ? 141.515 125.288 164.150 1.00 74.31 107 VAL A C 1
ATOM 829 O O . VAL A 1 107 ? 141.309 125.094 165.361 1.00 78.39 107 VAL A O 1
ATOM 833 N N . LEU A 1 108 ? 142.117 126.365 163.650 1.00 70.78 108 LEU A N 1
ATOM 834 C CA . LEU A 1 108 ? 142.745 127.357 164.548 1.00 73.18 108 LEU A CA 1
ATOM 835 C C . LEU A 1 108 ? 141.706 127.979 165.474 1.00 82.34 108 LEU A C 1
ATOM 836 O O . LEU A 1 108 ? 142.015 128.102 166.698 1.00 94.22 108 LEU A O 1
ATOM 841 N N . VAL A 1 109 ? 140.557 128.369 164.951 1.00 79.78 109 VAL A N 1
ATOM 842 C CA . VAL A 1 109 ? 139.520 129.007 165.786 1.00 81.24 109 VAL A CA 1
ATOM 843 C C . VAL A 1 109 ? 138.935 127.973 166.739 1.00 81.19 109 VAL A C 1
ATOM 844 O O . VAL A 1 109 ? 138.289 128.382 167.728 1.00 79.36 109 VAL A O 1
ATOM 848 N N . MET A 1 110 ? 139.058 126.693 166.431 1.00 86.43 110 MET A N 1
ATOM 849 C CA . MET A 1 110 ? 138.374 125.662 167.252 1.00 85.57 110 MET A CA 1
ATOM 850 C C . MET A 1 110 ? 139.133 125.390 168.554 1.00 85.53 110 MET A C 1
ATOM 851 O O . MET A 1 110 ? 138.491 124.989 169.530 1.00 99.76 110 MET A O 1
ATOM 856 N N . LYS A 1 111 ? 140.453 125.563 168.574 1.00 95.41 111 LYS A N 1
ATOM 857 C CA . LYS A 1 111 ? 141.308 125.332 169.764 1.00 94.19 111 LYS A CA 1
ATOM 858 C C . LYS A 1 111 ? 141.117 123.896 170.229 1.00 101.73 111 LYS A C 1
ATOM 859 O O . LYS A 1 111 ? 140.647 123.670 171.369 1.00 114.87 111 LYS A O 1
ATOM 865 N N . LEU A 1 112 ? 141.492 122.955 169.368 1.00 101.76 112 LEU A N 1
ATOM 866 C CA . LEU A 1 112 ? 141.421 121.514 169.695 1.00 106.09 112 LEU A CA 1
ATOM 867 C C . LEU A 1 112 ? 142.296 121.236 170.914 1.00 112.75 112 LEU A C 1
ATOM 868 O O . LEU A 1 112 ? 143.480 121.660 170.946 1.00 117.96 112 LEU A O 1
ATOM 873 N N . LYS A 1 113 ? 141.737 120.546 171.896 1.00 133.59 113 LYS A N 1
ATOM 874 C CA . LYS A 1 113 ? 142.469 120.269 173.157 1.00 143.54 113 LYS A CA 1
ATOM 875 C C . LYS A 1 113 ? 143.591 119.256 172.926 1.00 149.77 113 LYS A C 1
ATOM 876 O O . LYS A 1 113 ? 144.661 119.410 173.536 1.00 165.15 113 LYS A O 1
ATOM 882 N N . LYS A 1 114 ? 143.368 118.251 172.090 1.00 150.32 114 LYS A N 1
ATOM 883 C CA . LYS A 1 114 ? 144.362 117.178 171.874 1.00 170.84 114 LYS A CA 1
ATOM 884 C C . LYS A 1 114 ? 144.478 116.892 170.383 1.00 166.79 114 LYS A C 1
ATOM 885 O O . LYS A 1 114 ? 143.471 116.997 169.657 1.00 173.14 114 LYS A O 1
ATOM 891 N N . GLU A 1 115 ? 145.682 116.535 169.949 1.00 160.04 115 GLU A N 1
ATOM 892 C CA . GLU A 1 115 ? 145.957 116.068 168.566 1.00 151.71 115 GLU A CA 1
ATOM 893 C C . GLU A 1 115 ? 145.556 117.131 167.538 1.00 125.81 115 GLU A C 1
ATOM 894 O O . GLU A 1 115 ? 145.139 116.773 166.433 1.00 126.28 115 GLU A O 1
ATOM 900 N N . SER A 1 116 ? 145.676 118.405 167.871 1.00 116.09 116 SER A N 1
ATOM 901 C CA . SER A 1 116 ? 145.366 119.491 166.912 1.00 110.46 116 SER A CA 1
ATOM 902 C C . SER A 1 116 ? 146.325 119.425 165.717 1.00 106.52 116 SER A C 1
ATOM 903 O O . SER A 1 116 ? 145.886 119.557 164.562 1.00 102.47 116 SER A O 1
ATOM 906 N N . GLY A 1 117 ? 147.612 119.236 165.989 1.00 107.82 117 GLY A N 1
ATOM 907 C CA . GLY A 1 117 ? 148.639 119.189 164.935 1.00 101.02 117 GLY A CA 1
ATOM 908 C C . GLY A 1 117 ? 148.397 118.072 163.934 1.00 99.64 117 GLY A C 1
ATOM 909 O O . GLY A 1 117 ? 148.476 118.320 162.726 1.00 99.68 117 GLY A O 1
ATOM 910 N N . SER A 1 118 ? 148.121 116.869 164.411 1.00 101.47 118 SER A N 1
ATOM 911 C CA . SER A 1 118 ? 147.929 115.685 163.542 1.00 107.34 118 SER A CA 1
ATOM 912 C C . SER A 1 118 ? 146.679 115.878 162.676 1.00 110.56 118 SER A C 1
ATOM 913 O O . SER A 1 118 ? 146.753 115.621 161.457 1.00 123.53 118 SER A O 1
ATOM 916 N N . VAL A 1 119 ? 145.599 116.368 163.270 1.00 99.00 119 VAL A N 1
ATOM 917 C CA . VAL A 1 119 ? 144.331 116.591 162.525 1.00 100.28 119 VAL A CA 1
ATOM 918 C C . VAL A 1 119 ? 144.577 117.643 161.442 1.00 84.29 119 VAL A C 1
ATOM 919 O O . VAL A 1 119 ? 144.176 117.415 160.272 1.00 105.27 119 VAL A O 1
ATOM 923 N N . LEU A 1 120 ? 145.236 118.736 161.810 1.00 85.48 120 LEU A N 1
ATOM 924 C CA . LEU A 1 120 ? 145.464 119.825 160.852 1.00 86.25 120 LEU A CA 1
ATOM 925 C C . LEU A 1 120 ? 146.368 119.322 159.729 1.00 82.96 120 LEU A C 1
ATOM 926 O O . LEU A 1 120 ? 146.110 119.647 158.557 1.00 95.66 120 LEU A O 1
ATOM 931 N N . ALA A 1 121 ? 147.415 118.587 160.061 1.00 84.67 121 ALA A N 1
ATOM 932 C CA . ALA A 1 121 ? 148.381 118.088 159.051 1.00 89.09 121 ALA A CA 1
ATOM 933 C C . ALA A 1 121 ? 147.672 117.148 158.081 1.00 87.89 121 ALA A C 1
ATOM 934 O O . ALA A 1 121 ? 147.886 117.266 156.852 1.00 95.23 121 ALA A O 1
ATOM 936 N N . LYS A 1 122 ? 146.864 116.243 158.612 1.00 91.06 122 LYS A N 1
ATOM 937 C CA . LYS A 1 122 ? 146.149 115.286 157.741 1.00 81.73 122 LYS A CA 1
ATOM 938 C C . LYS A 1 122 ? 145.163 116.039 156.834 1.00 83.62 122 LYS A C 1
ATOM 939 O O . LYS A 1 122 ? 145.059 115.709 155.653 1.00 90.76 122 LYS A O 1
ATOM 945 N N . LEU A 1 123 ? 144.463 117.030 157.366 1.00 84.24 123 LEU A N 1
ATOM 946 C CA . LEU A 1 123 ? 143.527 117.805 156.529 1.00 78.89 123 LEU A CA 1
ATOM 947 C C . LEU A 1 123 ? 144.288 118.560 155.428 1.00 78.01 123 LEU A C 1
ATOM 948 O O . LEU A 1 123 ? 143.835 118.586 154.290 1.00 85.85 123 LEU A O 1
ATOM 953 N N . ILE A 1 124 ? 145.401 119.186 155.765 1.00 79.76 124 ILE A N 1
ATOM 954 C CA . ILE A 1 124 ? 146.197 119.945 154.774 1.00 80.73 124 ILE A CA 1
ATOM 955 C C . ILE A 1 124 ? 146.702 118.987 153.683 1.00 71.71 124 ILE A C 1
ATOM 956 O O . ILE A 1 124 ? 146.614 119.326 152.480 1.00 69.72 124 ILE A O 1
ATOM 961 N N . LEU A 1 125 ? 147.196 117.829 154.081 1.00 77.87 125 LEU A N 1
ATOM 962 C CA . LEU A 1 125 ? 147.690 116.844 153.101 1.00 80.71 125 LEU A CA 1
ATOM 963 C C . LEU A 1 125 ? 146.551 116.363 152.206 1.00 72.93 125 LEU A C 1
ATOM 964 O O . LEU A 1 125 ? 146.767 116.250 150.972 1.00 86.73 125 LEU A O 1
ATOM 969 N N . ALA A 1 126 ? 145.384 116.094 152.796 1.00 76.18 126 ALA A N 1
ATOM 970 C CA . ALA A 1 126 ? 144.193 115.655 152.027 1.00 71.58 126 ALA A CA 1
ATOM 971 C C . ALA A 1 126 ? 143.798 116.729 151.002 1.00 74.29 126 ALA A C 1
ATOM 972 O O . ALA A 1 126 ? 143.514 116.385 149.847 1.00 80.48 126 ALA A O 1
ATOM 974 N N . ALA A 1 127 ? 143.783 117.999 151.410 1.00 69.99 127 ALA A N 1
ATOM 975 C CA . ALA A 1 127 ? 143.372 119.088 150.512 1.00 71.31 127 ALA A CA 1
ATOM 976 C C . ALA A 1 127 ? 144.375 119.203 149.364 1.00 74.68 127 ALA A C 1
ATOM 977 O O . ALA A 1 127 ? 143.932 119.355 148.149 1.00 78.49 127 ALA A O 1
ATOM 979 N N . ILE A 1 128 ? 145.662 119.160 149.698 1.00 76.25 128 ILE A N 1
ATOM 980 C CA . ILE A 1 128 ? 146.717 119.302 148.653 1.00 81.26 128 ILE A CA 1
ATOM 981 C C . ILE A 1 128 ? 146.561 118.146 147.661 1.00 77.10 128 ILE A C 1
ATOM 982 O O . ILE A 1 128 ? 146.627 118.384 146.438 1.00 75.14 128 ILE A O 1
ATOM 987 N N . ALA A 1 129 ? 146.406 116.925 148.172 1.00 77.05 129 ALA A N 1
ATOM 988 C CA . ALA A 1 129 ? 146.288 115.735 147.303 1.00 75.78 129 ALA A CA 1
ATOM 989 C C . ALA A 1 129 ? 145.040 115.873 146.430 1.00 74.42 129 ALA A C 1
ATOM 990 O O . ALA A 1 129 ? 145.086 115.498 145.243 1.00 91.94 129 ALA A O 1
ATOM 992 N N . MET A 1 130 ? 143.936 116.336 147.001 1.00 77.59 130 MET A N 1
ATOM 993 C CA . MET A 1 130 ? 142.683 116.508 146.227 1.00 76.74 130 MET A CA 1
ATOM 994 C C . MET A 1 130 ? 142.934 117.430 145.011 1.00 75.09 130 MET A C 1
ATOM 995 O O . MET A 1 130 ? 142.623 117.057 143.878 1.00 82.20 130 MET A O 1
ATOM 1000 N N . ILE A 1 131 ? 143.499 118.593 145.234 1.00 71.63 131 ILE A N 1
ATOM 1001 C CA . ILE A 1 131 ? 143.729 119.555 144.122 1.00 66.79 131 ILE A CA 1
ATOM 1002 C C . ILE A 1 131 ? 144.757 118.968 143.154 1.00 75.61 131 ILE A C 1
ATOM 1003 O O . ILE A 1 131 ? 144.588 119.078 141.944 1.00 80.39 131 ILE A O 1
ATOM 1008 N N . ALA A 1 132 ? 145.820 118.353 143.668 1.00 83.92 132 ALA A N 1
ATOM 1009 C CA . ALA A 1 132 ? 146.918 117.842 142.814 1.00 79.42 132 ALA A CA 1
ATOM 1010 C C . ALA A 1 132 ? 146.407 116.707 141.929 1.00 75.03 132 ALA A C 1
ATOM 1011 O O . ALA A 1 132 ? 146.851 116.604 140.782 1.00 92.38 132 ALA A O 1
ATOM 1013 N N . LEU A 1 133 ? 145.536 115.849 142.445 1.00 72.83 133 LEU A N 1
ATOM 1014 C CA . LEU A 1 133 ? 144.966 114.759 141.603 1.00 80.29 133 LEU A CA 1
ATOM 1015 C C . LEU A 1 133 ? 143.886 115.310 140.681 1.00 79.72 133 LEU A C 1
ATOM 1016 O O . LEU A 1 133 ? 143.698 114.757 139.597 1.00 97.46 133 LEU A O 1
ATOM 1021 N N . GLY A 1 134 ? 143.170 116.352 141.092 1.00 89.74 134 GLY A N 1
ATOM 1022 C CA . GLY A 1 134 ? 142.183 116.957 140.192 1.00 79.44 134 GLY A CA 1
ATOM 1023 C C . GLY A 1 134 ? 142.824 117.609 138.975 1.00 78.57 134 GLY A C 1
ATOM 1024 O O . GLY A 1 134 ? 142.232 117.614 137.917 1.00 80.33 134 GLY A O 1
ATOM 1025 N N . TYR A 1 135 ? 143.986 118.213 139.121 1.00 74.70 135 TYR A N 1
ATOM 1026 C CA . TYR A 1 135 ? 144.593 118.995 138.024 1.00 72.80 135 TYR A CA 1
ATOM 1027 C C . TYR A 1 135 ? 144.826 118.159 136.758 1.00 78.68 135 TYR A C 1
ATOM 1028 O O . TYR A 1 135 ? 144.474 118.610 135.674 1.00 80.62 135 TYR A O 1
ATOM 1037 N N . PRO A 1 136 ? 145.448 116.960 136.787 1.00 90.54 136 PRO A N 1
ATOM 1038 C CA . PRO A 1 136 ? 145.657 116.227 135.543 1.00 81.40 136 PRO A CA 1
ATOM 1039 C C . PRO A 1 136 ? 144.362 115.874 134.788 1.00 77.10 136 PRO A C 1
ATOM 1040 O O . PRO A 1 136 ? 144.380 115.805 133.563 1.00 75.10 136 PRO A O 1
ATOM 1044 N N . GLY A 1 137 ? 143.265 115.632 135.509 1.00 73.86 137 GLY A N 1
ATOM 1045 C CA . GLY A 1 137 ? 141.975 115.330 134.871 1.00 77.32 137 GLY A CA 1
ATOM 1046 C C . GLY A 1 137 ? 141.350 116.552 134.228 1.00 79.16 137 GLY A C 1
ATOM 1047 O O . GLY A 1 137 ? 140.638 116.413 133.236 1.00 81.43 137 GLY A O 1
ATOM 1048 N N . GLU A 1 138 ? 141.574 117.728 134.788 1.00 85.49 138 GLU A N 1
ATOM 1049 C CA . GLU A 1 138 ? 140.961 118.969 134.258 1.00 81.66 138 GLU A CA 1
ATOM 1050 C C . GLU A 1 138 ? 141.541 119.270 132.877 1.00 80.79 138 GLU A C 1
ATOM 1051 O O . GLU A 1 138 ? 140.795 119.623 131.961 1.00 111.55 138 GLU A O 1
ATOM 1057 N N . ILE A 1 139 ? 142.851 119.149 132.720 1.00 90.83 139 ILE A N 1
ATOM 1058 C CA . ILE A 1 139 ? 143.515 119.406 131.411 1.00 88.77 139 ILE A CA 1
ATOM 1059 C C . ILE A 1 139 ? 143.308 118.223 130.460 1.00 82.00 139 ILE A C 1
ATOM 1060 O O . ILE A 1 139 ? 143.712 118.328 129.309 1.00 97.17 139 ILE A O 1
ATOM 1065 N N . SER A 1 140 ? 142.710 117.135 130.916 1.00 85.58 140 SER A N 1
ATOM 1066 C CA . SER A 1 140 ? 142.342 116.009 130.025 1.00 91.06 140 SER A CA 1
ATOM 1067 C C . SER A 1 140 ? 141.144 116.402 129.162 1.00 94.80 140 SER A C 1
ATOM 1068 O O . SER A 1 140 ? 140.152 116.919 129.683 1.00 103.42 140 SER A O 1
ATOM 1071 N N . ASN A 1 141 ? 141.238 116.153 127.868 1.00 110.80 141 ASN A N 1
ATOM 1072 C CA . ASN A 1 141 ? 140.120 116.454 126.948 1.00 111.21 141 ASN A CA 1
ATOM 1073 C C . ASN A 1 141 ? 138.964 115.513 127.265 1.00 105.09 141 ASN A C 1
ATOM 1074 O O . ASN A 1 141 ? 139.144 114.300 127.275 1.00 109.27 141 ASN A O 1
ATOM 1079 N N . PRO A 1 142 ? 137.752 116.022 127.549 1.00 105.28 142 PRO A N 1
ATOM 1080 C CA . PRO A 1 142 ? 136.650 115.140 127.933 1.00 102.17 142 PRO A CA 1
ATOM 1081 C C . PRO A 1 142 ? 136.230 114.137 126.847 1.00 106.68 142 PRO A C 1
ATOM 1082 O O . PRO A 1 142 ? 135.612 113.138 127.179 1.00 109.35 142 PRO A O 1
ATOM 1086 N N . GLU A 1 143 ? 136.570 114.395 125.586 1.00 114.82 143 GLU A N 1
ATOM 1087 C CA . GLU A 1 143 ? 136.168 113.509 124.466 1.00 123.13 143 GLU A CA 1
ATOM 1088 C C . GLU A 1 143 ? 137.271 112.496 124.150 1.00 127.17 143 GLU A C 1
ATOM 1089 O O . GLU A 1 143 ? 136.995 111.268 124.211 1.00 139.92 143 GLU A O 1
ATOM 1095 N N . SER A 1 144 ? 138.468 112.968 123.823 1.00 123.69 144 SER A N 1
ATOM 1096 C CA . SER A 1 144 ? 139.606 112.090 123.449 1.00 128.62 144 SER A CA 1
ATOM 1097 C C . SER A 1 144 ? 140.180 111.353 124.666 1.00 124.41 144 SER A C 1
ATOM 1098 O O . SER A 1 144 ? 140.745 110.265 124.491 1.00 131.93 144 SER A O 1
ATOM 1101 N N . GLN A 1 145 ? 140.112 111.946 125.852 1.00 113.10 145 GLN A N 1
ATOM 1102 C CA . GLN A 1 145 ? 140.785 111.394 127.051 1.00 106.35 145 GLN A CA 1
ATOM 1103 C C . GLN A 1 145 ? 139.771 111.250 128.181 1.00 106.72 145 GLN A C 1
ATOM 1104 O O . GLN A 1 145 ? 140.065 111.677 129.309 1.00 106.05 145 GLN A O 1
ATOM 1110 N N . ALA A 1 146 ? 138.628 110.637 127.904 1.00 98.09 146 ALA A N 1
ATOM 1111 C CA . ALA A 1 146 ? 137.567 110.433 128.921 1.00 109.82 146 ALA A CA 1
ATOM 1112 C C . ALA A 1 146 ? 138.050 109.537 130.063 1.00 125.57 146 ALA A C 1
ATOM 1113 O O . ALA A 1 146 ? 137.707 109.822 131.232 1.00 133.89 146 ALA A O 1
ATOM 1115 N N . GLY A 1 147 ? 138.799 108.483 129.739 1.00 114.27 147 GLY A N 1
ATOM 1116 C CA . GLY A 1 147 ? 139.271 107.519 130.745 1.00 106.81 147 GLY A CA 1
ATOM 1117 C C . GLY A 1 147 ? 140.156 108.192 131.784 1.00 102.08 147 GLY A C 1
ATOM 1118 O O . GLY A 1 147 ? 139.978 107.973 132.995 1.00 97.34 147 GLY A O 1
ATOM 1119 N N . ALA A 1 148 ? 141.091 109.005 131.317 1.00 89.76 148 ALA A N 1
ATOM 1120 C CA . ALA A 1 148 ? 142.032 109.711 132.199 1.00 91.28 148 ALA A CA 1
ATOM 1121 C C . ALA A 1 148 ? 141.251 110.691 133.070 1.00 95.32 148 ALA A C 1
ATOM 1122 O O . ALA A 1 148 ? 141.529 110.787 134.279 1.00 110.82 148 ALA A O 1
ATOM 1124 N N . ARG A 1 149 ? 140.302 111.396 132.489 1.00 90.86 149 ARG A N 1
ATOM 1125 C CA . ARG A 1 149 ? 139.502 112.374 133.257 1.00 91.33 149 ARG A CA 1
ATOM 1126 C C . ARG A 1 149 ? 138.727 111.657 134.358 1.00 89.48 149 A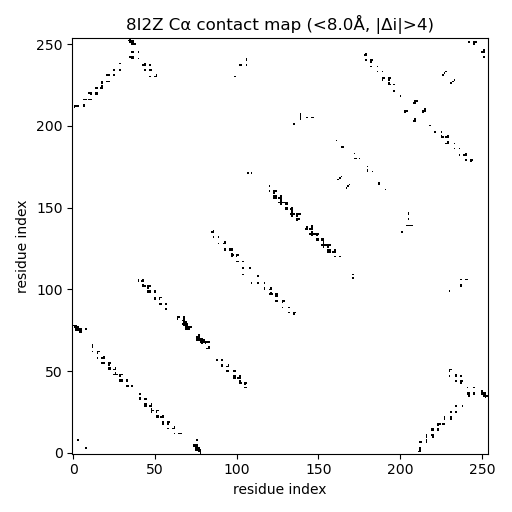RG A C 1
ATOM 1127 O O . ARG A 1 149 ? 138.737 112.140 135.515 1.00 87.62 149 ARG A O 1
ATOM 1135 N N . LEU A 1 150 ? 138.098 110.539 134.023 1.00 84.22 150 LEU A N 1
ATOM 1136 C CA . LEU A 1 150 ? 137.315 109.774 135.028 1.00 93.44 150 LEU A CA 1
ATOM 1137 C C . LEU A 1 150 ? 138.245 109.281 136.137 1.00 92.88 150 LEU A C 1
ATOM 1138 O O . LEU A 1 150 ? 137.872 109.415 137.337 1.00 96.20 150 LEU A O 1
ATOM 1143 N N . MET A 1 151 ? 139.397 108.732 135.765 1.00 80.52 151 MET A N 1
ATOM 1144 C CA . MET A 1 151 ? 140.325 108.160 136.758 1.00 91.12 151 MET A CA 1
ATOM 1145 C C . MET A 1 151 ? 140.789 109.272 137.706 1.00 86.31 151 MET A C 1
ATOM 1146 O O . MET A 1 151 ? 140.774 109.064 138.945 1.00 81.12 151 MET A O 1
ATOM 1151 N N . TRP A 1 152 ? 141.203 110.405 137.156 1.00 73.58 152 TRP A N 1
ATOM 1152 C CA . TRP A 1 152 ? 141.733 111.503 137.992 1.00 74.99 152 TRP A CA 1
ATOM 1153 C C . TRP A 1 152 ? 140.628 112.070 138.893 1.00 80.80 152 TRP A C 1
ATOM 1154 O O . TRP A 1 152 ? 140.907 112.356 140.059 1.00 91.16 152 TRP A O 1
ATOM 1165 N N . GLY A 1 153 ? 139.415 112.195 138.389 1.00 82.78 153 GLY A N 1
ATOM 1166 C CA . GLY A 1 153 ? 138.311 112.690 139.218 1.00 81.31 153 GLY A CA 1
ATOM 1167 C C . GLY A 1 153 ? 137.999 111.739 140.354 1.00 90.07 153 GLY A C 1
ATOM 1168 O O . GLY A 1 153 ? 137.791 112.182 141.500 1.00 82.17 153 GLY A O 1
ATOM 1169 N N . VAL A 1 154 ? 137.959 110.454 140.062 1.00 85.09 154 VAL A N 1
ATOM 1170 C CA . VAL A 1 154 ? 137.673 109.447 141.118 1.00 89.28 154 VAL A CA 1
ATOM 1171 C C . VAL A 1 154 ? 138.795 109.485 142.164 1.00 79.06 154 VAL A C 1
ATOM 1172 O O . VAL A 1 154 ? 138.516 109.424 143.357 1.00 93.08 154 VAL A O 1
ATOM 1176 N N . LEU A 1 155 ? 140.036 109.572 141.733 1.00 77.20 155 LEU A N 1
ATOM 1177 C CA . LEU A 1 155 ? 141.162 109.622 142.691 1.00 85.04 155 LEU A CA 1
ATOM 1178 C C . LEU A 1 155 ? 141.102 110.913 143.500 1.00 85.52 155 LEU A C 1
ATOM 1179 O O . LEU A 1 155 ? 141.512 110.893 144.677 1.00 92.92 155 LEU A O 1
ATOM 1184 N N . SER A 1 156 ? 140.639 112.006 142.910 1.00 75.55 156 SER A N 1
ATOM 1185 C CA . SER A 1 156 ? 140.538 113.300 143.617 1.00 80.51 156 SER A CA 1
ATOM 1186 C C . SER A 1 156 ? 139.399 113.262 144.649 1.00 78.94 156 SER A C 1
ATOM 1187 O O . SER A 1 156 ? 139.475 113.961 145.657 1.00 77.84 156 SER A O 1
ATOM 1190 N N . THR A 1 157 ? 138.363 112.485 144.408 1.00 77.85 157 THR A N 1
ATOM 1191 C CA . THR A 1 157 ? 137.188 112.449 145.312 1.00 91.42 157 THR A CA 1
ATOM 1192 C C . THR A 1 157 ? 137.514 111.754 146.635 1.00 86.37 157 THR A C 1
ATOM 1193 O O . THR A 1 157 ? 136.835 112.038 147.624 1.00 101.44 157 THR A O 1
ATOM 1197 N N . VAL A 1 158 ? 138.494 110.875 146.670 1.00 83.10 158 VAL A N 1
ATOM 1198 C CA . VAL A 1 158 ? 138.815 110.110 147.908 1.00 98.22 158 VAL A CA 1
ATOM 1199 C C . VAL A 1 158 ? 139.252 111.049 149.034 1.00 89.77 158 VAL A C 1
ATOM 1200 O O . VAL A 1 158 ? 138.686 110.993 150.136 1.00 83.09 158 VAL A O 1
ATOM 1204 N N . PRO A 1 159 ? 140.256 111.927 148.831 1.00 72.96 159 PRO A N 1
ATOM 1205 C CA . PRO A 1 159 ? 140.569 112.907 149.867 1.00 75.02 159 PRO A CA 1
ATOM 1206 C C . PRO A 1 159 ? 139.429 113.890 150.187 1.00 77.67 159 PRO A C 1
ATOM 1207 O O . PRO A 1 159 ? 139.326 114.319 151.334 1.00 77.84 159 PRO A O 1
ATOM 1211 N N . PHE A 1 160 ? 138.569 114.185 149.209 1.00 72.28 160 PHE A N 1
ATOM 1212 C CA . PHE A 1 160 ? 137.374 115.020 149.456 1.00 69.76 160 PHE A CA 1
ATOM 1213 C C . PHE A 1 160 ? 136.447 114.341 150.461 1.00 67.94 160 PHE A C 1
ATOM 1214 O O . PHE A 1 160 ? 135.967 114.988 151.425 1.00 70.47 160 PHE A O 1
ATOM 1222 N N . LEU A 1 161 ? 136.219 113.048 150.262 1.00 79.12 161 LEU A N 1
ATOM 1223 C CA . LEU A 1 161 ? 135.381 112.272 151.208 1.00 75.78 161 LEU A CA 1
ATOM 1224 C C . LEU A 1 161 ? 136.069 112.179 152.562 1.00 80.46 161 LEU A C 1
ATOM 1225 O O . LEU A 1 161 ? 135.362 112.242 153.583 1.00 91.87 161 LEU A O 1
ATOM 1230 N N . TYR A 1 162 ? 137.387 112.043 152.583 1.00 81.32 162 TYR A N 1
ATOM 1231 C CA . TYR A 1 162 ? 138.113 111.997 153.874 1.00 77.52 162 TYR A CA 1
ATOM 1232 C C . TYR A 1 162 ? 137.931 113.337 154.617 1.00 81.05 162 TYR A C 1
ATOM 1233 O O . TYR A 1 162 ? 137.749 113.351 155.843 1.00 70.54 162 TYR A O 1
ATOM 1242 N N . ILE A 1 163 ? 138.019 114.447 153.890 1.00 71.08 163 ILE A N 1
ATOM 1243 C CA . ILE A 1 163 ? 137.835 115.774 154.510 1.00 66.05 163 ILE A CA 1
ATOM 1244 C C . ILE A 1 163 ? 136.418 115.887 155.086 1.00 81.39 163 ILE A C 1
ATOM 1245 O O . ILE A 1 163 ? 136.255 116.377 156.232 1.00 74.97 163 ILE A O 1
ATOM 1250 N N . LEU A 1 164 ? 135.413 115.453 154.330 1.00 81.34 164 LEU A N 1
ATOM 1251 C CA . LEU A 1 164 ? 134.018 115.520 154.841 1.00 77.15 164 LEU A CA 1
ATOM 1252 C C . LEU A 1 164 ? 133.870 114.625 156.077 1.00 77.60 164 LEU A C 1
ATOM 1253 O O . LEU A 1 164 ? 133.204 115.038 157.053 1.00 94.93 164 LEU A O 1
ATOM 1258 N N . TYR A 1 165 ? 134.464 113.445 156.053 1.00 85.64 165 TYR A N 1
ATOM 1259 C CA . TYR A 1 165 ? 134.396 112.518 157.204 1.00 88.86 165 TYR A CA 1
ATOM 1260 C C . TYR A 1 165 ? 135.033 113.169 158.436 1.00 86.22 165 TYR A C 1
ATOM 1261 O O . TYR A 1 165 ? 134.482 113.089 159.548 1.00 79.23 165 TYR A O 1
ATOM 1270 N N . VAL A 1 166 ? 136.193 113.782 158.265 1.00 80.16 166 VAL A N 1
ATOM 1271 C CA . VAL A 1 166 ? 136.892 114.421 159.408 1.00 82.69 166 VAL A CA 1
ATOM 1272 C C . VAL A 1 166 ? 136.045 115.581 159.915 1.00 84.21 166 VAL A C 1
ATOM 1273 O O . VAL A 1 166 ? 135.956 115.772 161.125 1.00 85.61 166 VAL A O 1
ATOM 1277 N N . LEU A 1 167 ? 135.438 116.326 159.013 1.00 86.43 167 LEU A N 1
ATOM 1278 C CA . LEU A 1 167 ? 134.599 117.475 159.426 1.00 88.90 167 LEU A CA 1
ATOM 1279 C C . LEU A 1 167 ? 133.394 117.009 160.233 1.00 87.72 167 LEU A C 1
ATOM 1280 O O . LEU A 1 167 ? 133.036 117.688 161.217 1.00 99.04 167 LEU A O 1
ATOM 1285 N N . TRP A 1 168 ? 132.776 115.907 159.845 1.00 84.11 168 TRP A N 1
ATOM 1286 C CA . TRP A 1 168 ? 131.505 115.486 160.489 1.00 91.85 168 TRP A CA 1
ATOM 1287 C C . TRP A 1 168 ? 131.694 114.439 161.583 1.00 95.23 168 TRP A C 1
ATOM 1288 O O . TRP A 1 168 ? 130.792 114.309 162.410 1.00 130.21 168 TRP A O 1
ATOM 1299 N N . VAL A 1 169 ? 132.780 113.683 161.586 1.00 101.78 169 VAL A N 1
ATOM 1300 C CA . VAL A 1 169 ? 132.937 112.553 162.541 1.00 103.73 169 VAL A CA 1
ATOM 1301 C C . VAL A 1 169 ? 133.959 112.889 163.626 1.00 105.38 169 VAL A C 1
ATOM 1302 O O . VAL A 1 169 ? 133.600 112.799 164.819 1.00 118.70 169 VAL A O 1
ATOM 1306 N N . ARG A 1 170 ? 135.185 113.249 163.271 1.00 105.91 170 ARG A N 1
ATOM 1307 C CA . ARG A 1 170 ? 136.176 113.653 164.305 1.00 112.18 170 ARG A CA 1
ATOM 1308 C C . ARG A 1 170 ? 135.757 114.956 164.996 1.00 115.51 170 ARG A C 1
ATOM 1309 O O . ARG A 1 170 ? 135.838 115.038 166.227 1.00 139.28 170 ARG A O 1
ATOM 1317 N N . LEU A 1 171 ? 135.286 115.944 164.256 1.00 100.06 171 LEU A N 1
ATOM 1318 C CA . LEU A 1 171 ? 135.103 117.289 164.850 1.00 93.59 171 LEU A CA 1
ATOM 1319 C C . LEU A 1 171 ? 133.781 117.377 165.607 1.00 104.35 171 LEU A C 1
ATOM 1320 O O . LEU A 1 171 ? 133.532 118.405 166.228 1.00 124.99 171 LEU A O 1
ATOM 1325 N N . GLY A 1 172 ? 132.975 116.326 165.615 1.00 101.88 172 GLY A N 1
ATOM 1326 C CA . GLY A 1 172 ? 131.711 116.282 166.366 1.00 113.51 172 GLY A CA 1
ATOM 1327 C C . GLY A 1 172 ? 131.935 116.442 167.856 1.00 113.05 172 GLY A C 1
ATOM 1328 O O . GLY A 1 172 ? 131.247 117.279 168.501 1.00 138.83 172 GLY A O 1
ATOM 1329 N N . ASP A 1 173 ? 132.868 115.669 168.398 1.00 127.43 173 ASP A N 1
ATOM 1330 C CA . ASP A 1 173 ? 133.134 115.671 169.856 1.00 131.56 173 ASP A CA 1
ATOM 1331 C C . ASP A 1 173 ? 133.710 117.023 170.280 1.00 116.43 173 ASP A C 1
ATOM 1332 O O . ASP A 1 173 ? 133.370 117.491 171.369 1.00 140.49 173 ASP A O 1
ATOM 1337 N N . ALA A 1 174 ? 134.570 117.622 169.467 1.00 116.13 174 ALA A N 1
ATOM 1338 C CA . ALA A 1 174 ? 135.130 118.964 169.737 1.00 117.40 174 ALA A CA 1
ATOM 1339 C C . ALA A 1 174 ? 134.023 120.017 169.667 1.00 104.85 174 ALA A C 1
ATOM 1340 O O . ALA A 1 174 ? 134.022 120.938 170.500 1.00 127.81 174 ALA A O 1
ATOM 1342 N N . ILE A 1 175 ? 133.129 119.913 168.697 1.00 105.79 175 ILE A N 1
ATOM 1343 C CA . ILE A 1 175 ? 131.988 120.866 168.581 1.00 102.04 175 ILE A CA 1
ATOM 1344 C C . ILE A 1 175 ? 131.092 120.746 169.816 1.00 105.19 175 ILE A C 1
ATOM 1345 O O . ILE A 1 175 ? 130.660 121.783 170.347 1.00 110.42 175 ILE A O 1
ATOM 1350 N N . GLY A 1 176 ? 130.871 119.526 170.298 1.00 109.98 176 GLY A N 1
ATOM 1351 C CA . GLY A 1 176 ? 129.992 119.300 171.461 1.00 118.88 176 GLY A CA 1
ATOM 1352 C C . GLY A 1 176 ? 130.510 119.934 172.742 1.00 112.73 176 GLY A C 1
ATOM 1353 O O . GLY A 1 176 ? 129.737 120.025 173.703 1.00 127.30 176 GLY A O 1
ATOM 1354 N N . GLU A 1 177 ? 131.766 120.361 172.776 1.00 114.33 177 GLU A N 1
ATOM 1355 C CA . GLU A 1 177 ? 132.382 120.927 173.997 1.00 121.16 177 GLU A CA 1
ATOM 1356 C C . GLU A 1 177 ? 132.278 122.453 174.005 1.00 120.40 177 GLU A C 1
ATOM 1357 O O . GLU A 1 177 ? 132.879 123.077 174.894 1.00 134.72 177 GLU A O 1
ATOM 1363 N N . HIS A 1 178 ? 131.536 123.035 173.072 1.00 113.69 178 HIS A N 1
ATOM 1364 C CA . HIS A 1 178 ? 131.365 124.499 172.985 1.00 104.96 178 HIS A CA 1
ATOM 1365 C C . HIS A 1 178 ? 129.979 124.871 173.497 1.00 116.14 178 HIS A C 1
ATOM 1366 O O . HIS A 1 178 ? 129.057 124.062 173.490 1.00 115.66 178 HIS A O 1
ATOM 1373 N N . PRO A 1 179 ? 129.775 126.125 173.945 1.00 111.35 179 PRO A N 1
ATOM 1374 C CA . PRO A 1 179 ? 128.430 126.592 174.270 1.00 118.80 179 PRO A CA 1
ATOM 1375 C C . PRO A 1 179 ? 127.479 126.575 173.063 1.00 130.38 179 PRO A C 1
ATOM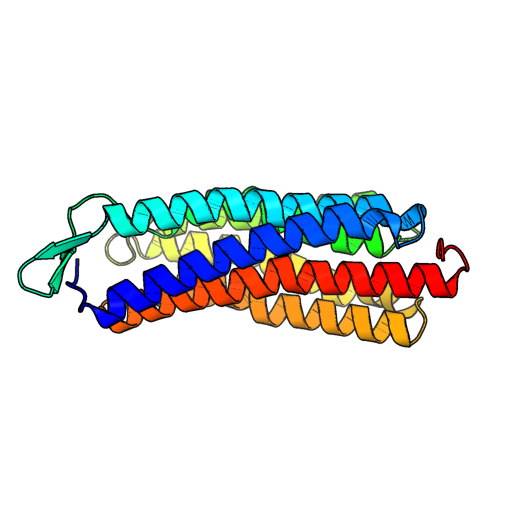 1376 O O . PRO A 1 179 ? 127.898 126.362 171.919 1.00 138.66 179 PRO A O 1
ATOM 1380 N N . ALA A 1 180 ? 126.198 126.766 173.342 1.00 115.89 180 ALA A N 1
ATOM 1381 C CA . ALA A 1 180 ? 125.123 126.615 172.340 1.00 112.39 180 ALA A CA 1
ATOM 1382 C C . ALA A 1 180 ? 125.330 127.579 171.166 1.00 109.32 180 ALA A C 1
ATOM 1383 O O . ALA A 1 180 ? 125.181 127.145 170.007 1.00 126.21 180 ALA A O 1
ATOM 1385 N N . LYS A 1 181 ? 125.659 128.833 171.442 1.00 102.13 181 LYS A N 1
ATOM 1386 C CA . LYS A 1 181 ? 125.885 129.841 170.377 1.00 115.42 181 LYS A CA 1
ATOM 1387 C C . LYS A 1 181 ? 127.033 129.389 169.466 1.00 103.13 181 LYS A C 1
ATOM 1388 O O . LYS A 1 181 ? 126.901 129.413 168.216 1.00 136.10 181 LYS A O 1
ATOM 1394 N N . VAL A 1 182 ? 128.130 128.969 170.076 1.00 98.54 182 VAL A N 1
ATOM 1395 C CA . VAL A 1 182 ? 129.334 128.576 169.313 1.00 102.19 182 VAL A CA 1
ATOM 1396 C C . VAL A 1 182 ? 129.014 127.289 168.554 1.00 99.49 182 VAL A C 1
ATOM 1397 O O . VAL A 1 182 ? 129.482 127.139 167.414 1.00 100.07 182 VAL A O 1
ATOM 1401 N N . GLN A 1 183 ? 128.256 126.383 169.159 1.00 86.29 183 GLN A N 1
ATOM 1402 C CA . GLN A 1 183 ? 127.868 125.129 168.473 1.00 90.28 183 GLN A CA 1
ATOM 1403 C C . GLN A 1 183 ? 127.022 125.444 167.239 1.00 88.55 183 GLN A C 1
ATOM 1404 O O . GLN A 1 183 ? 127.260 124.827 166.181 1.00 115.24 183 GLN A O 1
ATOM 1410 N N . VAL A 1 184 ? 126.076 126.356 167.360 1.00 84.96 184 VAL A N 1
ATOM 1411 C CA . VAL A 1 184 ? 125.231 126.743 166.198 1.00 90.43 184 VAL A CA 1
ATOM 1412 C C . VAL A 1 184 ? 126.120 127.345 165.103 1.00 83.53 184 VAL A C 1
ATOM 1413 O O . VAL A 1 184 ? 125.969 126.971 163.919 1.00 90.80 184 VAL A O 1
ATOM 1417 N N . LEU A 1 185 ? 127.027 128.240 165.479 1.00 84.17 185 LEU A N 1
ATOM 1418 C CA . LEU A 1 185 ? 127.913 128.872 164.474 1.00 84.97 185 LEU A CA 1
ATOM 1419 C C . LEU A 1 185 ? 128.787 127.802 163.793 1.00 83.70 185 LEU A C 1
ATOM 1420 O O . LEU A 1 185 ? 128.958 127.841 162.571 1.00 81.54 185 LEU A O 1
ATOM 1425 N N . LEU A 1 186 ? 129.325 126.855 164.554 1.00 82.37 186 LEU A N 1
ATOM 1426 C CA . LEU A 1 186 ? 130.202 125.814 163.970 1.00 87.88 186 LEU A CA 1
ATOM 1427 C C . LEU A 1 186 ? 129.416 124.908 163.030 1.00 83.07 186 LEU A C 1
ATOM 1428 O O . LEU A 1 186 ? 129.941 124.579 161.945 1.00 91.39 186 LEU A O 1
ATOM 1433 N N . LYS A 1 187 ? 128.203 124.527 163.418 1.00 91.39 187 LYS A N 1
ATOM 1434 C CA . LYS A 1 187 ? 127.372 123.648 162.555 1.00 78.88 187 LYS A CA 1
ATOM 1435 C C . LYS A 1 187 ? 126.989 124.382 161.275 1.00 85.21 187 LYS A C 1
ATOM 1436 O O . LYS A 1 187 ? 127.021 123.759 160.188 1.00 87.31 187 LYS A O 1
ATOM 1442 N N . ASN A 1 188 ? 126.660 125.662 161.390 1.00 89.90 188 ASN A N 1
ATOM 1443 C CA . ASN A 1 188 ? 126.342 126.467 160.189 1.00 84.91 188 ASN A CA 1
ATOM 1444 C C . ASN A 1 188 ? 127.577 126.574 159.291 1.00 83.56 188 ASN A C 1
ATOM 1445 O O . ASN A 1 188 ? 127.438 126.524 158.062 1.00 88.30 188 ASN A O 1
ATOM 1450 N N . THR A 1 189 ? 128.747 126.747 159.877 1.00 89.44 189 THR A N 1
ATOM 1451 C CA . THR A 1 189 ? 130.003 126.814 159.092 1.00 93.77 189 THR A CA 1
ATOM 1452 C C . THR A 1 189 ? 130.239 125.490 158.364 1.00 78.65 189 THR A C 1
ATOM 1453 O O . THR A 1 189 ? 130.640 125.492 157.187 1.00 93.13 189 THR A O 1
ATOM 1457 N N . ARG A 1 190 ? 129.994 124.380 159.037 1.00 88.90 190 ARG A N 1
ATOM 1458 C CA . ARG A 1 190 ? 130.143 123.049 158.380 1.00 87.20 190 ARG A CA 1
ATOM 1459 C C . ARG A 1 190 ? 129.141 122.895 157.231 1.00 79.99 190 ARG A C 1
ATOM 1460 O O . ARG A 1 190 ? 129.531 122.400 156.163 1.00 101.89 190 ARG A O 1
ATOM 1468 N N . TYR A 1 191 ? 127.905 123.327 157.425 1.00 84.94 191 TYR A N 1
ATOM 1469 C CA . TYR A 1 191 ? 126.889 123.289 156.337 1.00 84.57 191 TYR A CA 1
ATOM 1470 C C . TYR A 1 191 ? 127.320 124.171 155.164 1.00 80.97 191 TYR A C 1
ATOM 1471 O O . TYR A 1 191 ? 127.160 123.772 154.020 1.00 92.60 191 TYR A O 1
ATOM 1480 N N . LEU A 1 192 ? 127.874 125.339 155.442 1.00 74.13 192 LEU A N 1
ATOM 1481 C CA . LEU A 1 192 ? 128.362 126.239 154.366 1.00 78.08 192 LEU A CA 1
ATOM 1482 C C . LEU A 1 192 ? 129.501 125.541 153.607 1.00 86.43 192 LEU A C 1
ATOM 1483 O O . LEU A 1 192 ? 129.530 125.648 152.376 1.00 92.13 192 LEU A O 1
ATOM 1488 N N . ILE A 1 193 ? 130.354 124.730 154.238 1.00 89.51 193 ILE A N 1
ATOM 1489 C CA . ILE A 1 193 ? 131.423 124.030 153.448 1.00 88.15 193 ILE A CA 1
ATOM 1490 C C . ILE A 1 193 ? 130.796 123.037 152.473 1.00 77.29 193 ILE A C 1
ATOM 1491 O O . ILE A 1 193 ? 131.176 123.009 151.309 1.00 77.67 193 ILE A O 1
ATOM 1496 N N . LEU A 1 194 ? 129.912 122.202 152.979 1.00 80.41 194 LEU A N 1
ATOM 1497 C CA . LEU A 1 194 ? 129.307 121.113 152.196 1.00 90.35 194 LEU A CA 1
ATOM 1498 C C . LEU A 1 194 ? 128.596 121.688 150.987 1.00 84.99 194 LEU A C 1
ATOM 1499 O O . LEU A 1 194 ? 128.844 121.208 149.897 1.00 113.87 194 LEU A O 1
ATOM 1504 N N . LEU A 1 195 ? 127.740 122.665 151.202 1.00 91.71 195 LEU A N 1
ATOM 1505 C CA . LEU A 1 195 ? 127.026 123.311 150.094 1.00 91.94 195 LEU A CA 1
ATOM 1506 C C . LEU A 1 195 ? 127.996 123.910 149.091 1.00 82.52 195 LEU A C 1
ATOM 1507 O O . LEU A 1 195 ? 127.811 123.651 147.908 1.00 109.97 195 LEU A O 1
ATOM 1512 N N . THR A 1 196 ? 128.960 124.716 149.522 1.00 83.52 196 THR A N 1
ATOM 1513 C CA . THR A 1 196 ? 129.782 125.475 148.545 1.00 80.38 196 THR A CA 1
ATOM 1514 C C . THR A 1 196 ? 130.793 124.529 147.912 1.00 78.86 196 THR A C 1
ATOM 1515 O O . THR A 1 196 ? 131.073 124.679 146.724 1.00 83.34 196 THR A O 1
ATOM 1519 N N . TRP A 1 197 ? 131.350 123.597 148.666 1.00 80.45 197 TRP A N 1
ATOM 1520 C CA . TRP A 1 197 ? 132.465 122.798 148.111 1.00 80.43 197 TRP A CA 1
ATOM 1521 C C . TRP A 1 197 ? 131.992 121.822 147.052 1.00 73.69 197 TRP A C 1
ATOM 1522 O O . TRP A 1 197 ? 132.766 121.566 146.131 1.00 91.24 197 TRP A O 1
ATOM 1533 N N . GLY A 1 198 ? 130.781 121.304 147.151 1.00 83.41 198 GLY A N 1
ATOM 1534 C CA . GLY A 1 198 ? 130.270 120.408 146.107 1.00 80.82 198 GLY A CA 1
ATOM 1535 C C . GLY A 1 198 ? 130.091 121.101 144.775 1.00 81.56 198 GLY A C 1
ATOM 1536 O O . GLY A 1 198 ? 129.980 120.434 143.769 1.00 79.27 198 GLY A O 1
ATOM 1537 N N . PHE A 1 199 ? 130.080 122.415 144.735 1.00 84.33 199 PHE A N 1
ATOM 1538 C CA . PHE A 1 199 ? 129.920 123.045 143.413 1.00 73.61 199 PHE A CA 1
ATOM 1539 C C . PHE A 1 199 ? 131.007 122.607 142.442 1.00 75.79 199 PHE A C 1
ATOM 1540 O O . PHE A 1 199 ? 130.718 122.266 141.289 1.00 87.22 199 PHE A O 1
ATOM 1548 N N . TYR A 1 200 ? 132.244 122.615 142.885 1.00 74.78 200 TYR A N 1
ATOM 1549 C CA . TYR A 1 200 ? 133.414 122.353 142.012 1.00 79.10 200 TYR A CA 1
ATOM 1550 C C . TYR A 1 200 ? 133.386 120.951 141.406 1.00 80.89 200 TYR A C 1
ATOM 1551 O O . TYR A 1 200 ? 133.553 120.830 140.179 1.00 78.68 200 TYR A O 1
ATOM 1560 N N . PRO A 1 201 ? 133.213 119.866 142.193 1.00 76.58 201 PRO A N 1
ATOM 1561 C CA . PRO A 1 201 ? 133.122 118.536 141.589 1.00 80.84 201 PRO A CA 1
ATOM 1562 C C . PRO A 1 201 ? 131.944 118.408 140.600 1.00 79.86 201 PRO A C 1
ATOM 1563 O O . PRO A 1 201 ? 132.073 117.695 139.613 1.00 80.99 201 PRO A O 1
ATOM 1567 N N . ILE A 1 202 ? 130.838 119.102 140.866 1.00 73.94 202 ILE A N 1
ATOM 1568 C CA . ILE A 1 202 ? 129.656 119.045 139.974 1.00 78.59 202 ILE A CA 1
ATOM 1569 C C . ILE A 1 202 ? 130.033 119.682 138.644 1.00 79.85 202 ILE A C 1
ATOM 1570 O O . ILE A 1 202 ? 129.668 119.134 137.588 1.00 86.91 202 ILE A O 1
ATOM 1575 N N . VAL A 1 203 ? 130.733 120.803 138.678 1.00 76.32 203 VAL A N 1
ATOM 1576 C CA . VAL A 1 203 ? 131.174 121.461 137.421 1.00 76.62 203 VAL A CA 1
ATOM 1577 C C . VAL A 1 203 ? 132.133 120.544 136.678 1.00 79.75 203 VAL A C 1
ATOM 1578 O O . VAL A 1 203 ? 132.020 120.419 135.442 1.00 92.95 203 VAL A O 1
ATOM 1582 N N . TYR A 1 204 ? 133.054 119.920 137.399 1.00 75.63 204 TYR A N 1
ATOM 1583 C CA . TYR A 1 204 ? 134.002 118.982 136.764 1.00 78.70 204 TYR A CA 1
ATOM 1584 C C . TYR A 1 204 ? 133.222 117.850 136.071 1.00 75.15 204 TYR A C 1
ATOM 1585 O O . TYR A 1 204 ? 133.528 117.491 134.930 1.00 74.65 204 TYR A O 1
ATOM 1594 N N . ALA A 1 205 ? 132.252 117.265 136.770 1.00 82.54 205 ALA A N 1
ATOM 1595 C CA . ALA A 1 205 ? 131.462 116.135 136.234 1.00 89.17 205 ALA A CA 1
ATOM 1596 C C . ALA A 1 205 ? 130.655 116.585 135.015 1.00 81.14 205 ALA A C 1
ATOM 1597 O O . ALA A 1 205 ? 130.580 115.846 134.030 1.00 99.25 205 ALA A O 1
ATOM 1599 N N . MET A 1 206 ? 130.068 117.776 135.067 1.00 96.72 206 MET A N 1
ATOM 1600 C CA . MET A 1 206 ? 129.289 118.291 133.912 1.00 84.52 206 MET A CA 1
ATOM 1601 C C . MET A 1 206 ? 130.217 118.515 132.711 1.00 78.09 206 MET A C 1
ATOM 1602 O O . MET A 1 206 ? 129.828 118.234 131.598 1.00 83.27 206 MET A O 1
ATOM 1607 N N . GLY A 1 207 ? 131.416 119.016 132.943 1.00 83.85 207 GLY A N 1
ATOM 1608 C CA . GLY A 1 207 ? 132.414 119.154 131.870 1.00 72.32 207 GLY A CA 1
ATOM 1609 C C . GLY A 1 207 ? 132.908 117.796 131.346 1.00 79.84 207 GLY A C 1
ATOM 1610 O O . GLY A 1 207 ? 133.351 117.729 130.210 1.00 96.94 207 GLY A O 1
ATOM 1611 N N . SER A 1 208 ? 132.855 116.754 132.158 1.00 89.47 208 SER A N 1
ATOM 1612 C CA . SER A 1 208 ? 133.216 115.385 131.735 1.00 91.59 208 SER A CA 1
ATOM 1613 C C . SER A 1 208 ? 132.145 114.791 130.813 1.00 85.44 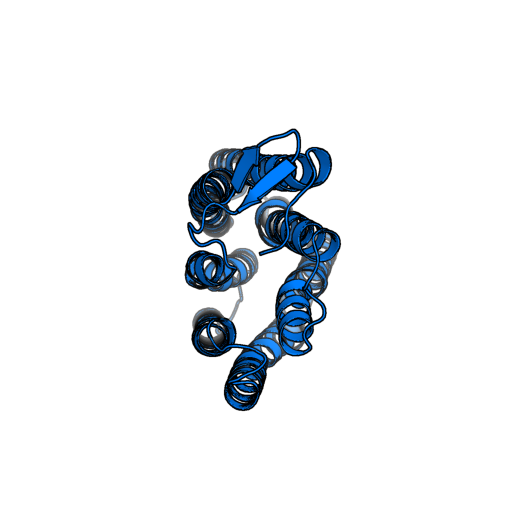208 SER A C 1
ATOM 1614 O O . SER A 1 208 ? 132.486 113.979 129.951 1.00 92.31 208 SER A O 1
ATOM 1617 N N . TYR A 1 209 ? 130.893 115.154 130.996 1.00 95.74 209 TYR A N 1
ATOM 1618 C CA . TYR A 1 209 ? 129.764 114.601 130.203 1.00 104.27 209 TYR A CA 1
ATOM 1619 C C . TYR A 1 209 ? 129.430 115.470 128.987 1.00 91.84 209 TYR A C 1
ATOM 1620 O O . TYR A 1 209 ? 128.518 115.113 128.259 1.00 99.73 209 TYR A O 1
ATOM 1629 N N . GLY A 1 210 ? 130.140 116.574 128.780 1.00 102.43 210 GLY A N 1
ATOM 1630 C CA . GLY A 1 210 ? 129.940 117.449 127.613 1.00 105.14 210 GLY A CA 1
ATOM 1631 C C . GLY A 1 210 ? 128.655 118.256 127.690 1.00 106.13 210 GLY A C 1
ATOM 1632 O O . GLY A 1 210 ? 128.055 118.521 126.634 1.00 123.69 210 GLY A O 1
ATOM 1633 N N . TRP A 1 211 ? 128.260 118.689 128.884 1.00 107.60 211 TRP A N 1
ATOM 1634 C CA . TRP A 1 211 ? 127.044 119.519 129.064 1.00 90.83 211 TRP A CA 1
ATOM 1635 C C . TRP A 1 211 ? 127.392 121.003 129.148 1.00 91.57 211 TRP A C 1
ATOM 1636 O O . TRP A 1 211 ? 126.485 121.789 129.371 1.00 113.62 211 TRP A O 1
ATOM 1647 N N . LEU A 1 212 ? 128.660 121.370 129.016 1.00 102.76 212 LEU A N 1
ATOM 1648 C CA . LEU A 1 212 ? 129.088 122.761 129.273 1.00 100.31 212 LEU A CA 1
ATOM 1649 C C . LEU A 1 212 ? 129.298 123.550 127.982 1.00 114.20 212 LEU A C 1
ATOM 1650 O O . LEU A 1 212 ? 129.710 124.746 128.066 1.00 119.68 212 LEU A O 1
ATOM 1655 N N . GLY A 1 213 ? 129.010 122.957 126.829 1.00 127.77 213 GLY A N 1
ATOM 1656 C CA . GLY A 1 213 ? 129.033 123.686 125.548 1.00 131.92 213 GLY A CA 1
ATOM 1657 C C . GLY A 1 213 ? 127.911 124.707 125.472 1.00 130.71 213 GLY A C 1
ATOM 1658 O O . GLY A 1 213 ? 126.809 124.485 126.052 1.00 124.75 213 GLY A O 1
ATOM 1659 N N . GLY A 1 214 ? 128.144 125.784 124.740 1.00 101.10 214 GLY A N 1
ATOM 1660 C CA . GLY A 1 214 ? 127.096 126.796 124.564 1.00 100.67 214 GLY A CA 1
ATOM 1661 C C . GLY A 1 214 ? 127.364 128.025 125.387 1.00 92.36 214 GLY A C 1
ATOM 1662 O O . GLY A 1 214 ? 128.030 127.947 126.417 1.00 101.75 214 GLY A O 1
ATOM 1663 N N . ALA A 1 215 ? 126.903 129.180 124.906 1.00 95.49 215 ALA A N 1
ATOM 1664 C CA . ALA A 1 215 ? 127.172 130.468 125.567 1.00 88.69 215 ALA A CA 1
ATOM 1665 C C . ALA A 1 215 ? 126.512 130.509 126.957 1.00 91.74 215 ALA A C 1
ATOM 1666 O O . ALA A 1 215 ? 127.135 131.007 127.909 1.00 90.44 215 ALA A O 1
ATOM 1668 N N . GLY A 1 216 ? 125.290 130.006 127.061 1.00 76.94 216 GLY A N 1
ATOM 1669 C CA . GLY A 1 216 ? 124.554 129.935 128.336 1.00 79.54 216 GLY A CA 1
ATOM 1670 C C . GLY A 1 216 ? 125.318 129.222 129.437 1.00 78.35 216 GLY A C 1
ATOM 1671 O O . GLY A 1 216 ? 125.460 129.754 130.559 1.00 81.61 216 GLY A O 1
ATOM 1672 N N . SER A 1 217 ? 125.827 128.043 129.118 1.00 84.09 217 SER A N 1
ATOM 1673 C CA . SER A 1 217 ? 126.586 127.206 130.064 1.00 81.78 217 SER A CA 1
ATOM 1674 C C . SER A 1 217 ? 127.873 127.931 130.446 1.00 81.54 217 SER A C 1
ATOM 1675 O O . SER A 1 217 ? 128.249 127.899 131.656 1.00 82.45 217 SER A O 1
ATOM 1678 N N . VAL A 1 218 ? 128.520 128.553 129.473 1.00 72.53 218 VAL A N 1
ATOM 1679 C CA . VAL A 1 218 ? 129.793 129.275 129.712 1.00 68.61 218 VAL A CA 1
ATOM 1680 C C . VAL A 1 218 ? 129.551 130.389 130.724 1.00 76.06 218 VAL A C 1
ATOM 1681 O O . VAL A 1 218 ? 130.361 130.515 131.695 1.00 79.21 218 VAL A O 1
ATOM 1685 N N . VAL A 1 219 ? 128.474 131.132 130.535 1.00 73.50 219 VAL A N 1
ATOM 1686 C CA . VAL A 1 219 ? 128.154 132.253 131.442 1.00 74.01 219 VAL A CA 1
ATOM 1687 C C . VAL A 1 219 ? 127.820 131.716 132.827 1.00 70.23 219 VAL A C 1
ATOM 1688 O O . VAL A 1 219 ? 128.350 132.259 133.841 1.00 80.17 219 VAL A O 1
ATOM 1692 N N . ALA A 1 220 ? 126.980 130.680 132.860 1.00 71.72 220 ALA A N 1
ATOM 1693 C CA . ALA A 1 220 ? 126.478 130.137 134.148 1.00 75.81 220 ALA A CA 1
ATOM 1694 C C . ALA A 1 220 ? 127.669 129.622 134.973 1.00 72.44 220 ALA A C 1
ATOM 1695 O O . ALA A 1 220 ? 127.675 129.807 136.191 1.00 84.10 220 ALA A O 1
ATOM 1697 N N . VAL A 1 221 ? 128.625 128.955 134.327 1.00 67.81 221 VAL A N 1
ATOM 1698 C CA . VAL A 1 221 ? 129.747 128.355 135.076 1.00 69.17 221 VAL A CA 1
ATOM 1699 C C . VAL A 1 221 ? 130.604 129.464 135.712 1.00 66.16 221 VAL A C 1
ATOM 1700 O O . VAL A 1 221 ? 130.984 129.348 136.883 1.00 64.82 221 VAL A O 1
ATOM 1704 N N . GLN A 1 222 ? 130.894 130.519 134.988 1.00 68.66 222 GLN A N 1
ATOM 1705 C CA . GLN A 1 222 ? 131.690 131.631 135.565 1.00 71.21 222 GLN A CA 1
ATOM 1706 C C . GLN A 1 222 ? 130.931 132.321 136.700 1.00 74.64 222 GLN A C 1
ATOM 1707 O O . GLN A 1 222 ? 131.565 132.639 137.744 1.00 80.29 222 GLN A O 1
ATOM 1713 N N . VAL A 1 223 ? 129.636 132.546 136.518 1.00 69.20 223 VAL A N 1
ATOM 1714 C CA . VAL A 1 223 ? 128.831 133.177 137.591 1.00 73.20 223 VAL A CA 1
ATOM 1715 C C . VAL A 1 223 ? 128.827 132.256 138.823 1.00 71.55 223 VAL A C 1
ATOM 1716 O O . VAL A 1 223 ? 128.963 132.741 139.961 1.00 70.89 223 VAL A O 1
ATOM 1720 N N . GLY A 1 224 ? 128.659 130.952 138.616 1.00 67.51 224 GLY A N 1
ATOM 1721 C CA . GLY A 1 224 ? 128.659 129.990 139.727 1.00 68.38 224 GLY A CA 1
ATOM 1722 C C . GLY A 1 224 ? 130.017 129.961 140.432 1.00 72.54 224 GLY A C 1
ATOM 1723 O O . GLY A 1 224 ? 130.074 129.863 141.651 1.00 76.03 224 GLY A O 1
ATOM 1724 N N . TYR A 1 225 ? 131.087 130.044 139.672 1.00 69.10 225 TYR A N 1
ATOM 1725 C CA . TYR A 1 225 ? 132.433 130.104 140.270 1.00 73.96 225 TYR A CA 1
ATOM 1726 C C . TYR A 1 225 ? 132.551 131.342 141.156 1.00 73.29 225 TYR A C 1
ATOM 1727 O O . TYR A 1 225 ? 133.057 131.269 142.274 1.00 67.93 225 TYR A O 1
ATOM 1736 N N . SER A 1 226 ? 132.120 132.492 140.667 1.00 70.01 226 SER A N 1
ATOM 1737 C CA . SER A 1 226 ? 132.202 133.741 141.466 1.00 74.33 226 SER A CA 1
ATOM 1738 C C . SER A 1 226 ? 131.361 133.614 142.756 1.00 71.05 226 SER A C 1
ATOM 1739 O O . SER A 1 226 ? 131.873 133.923 143.864 1.00 70.59 226 SER A O 1
ATOM 1742 N N . ILE A 1 227 ? 130.136 133.120 142.636 1.00 65.34 227 ILE A N 1
ATOM 1743 C CA . ILE A 1 227 ? 129.256 132.977 143.824 1.00 70.52 227 ILE A CA 1
ATOM 1744 C C . ILE A 1 227 ? 129.886 131.992 144.818 1.00 75.26 227 ILE A C 1
ATOM 1745 O O . ILE A 1 227 ? 129.969 132.314 146.032 1.00 72.59 227 ILE A O 1
ATOM 1750 N N . ALA A 1 228 ? 130.324 130.839 144.328 1.00 70.38 228 ALA A N 1
ATOM 1751 C CA . ALA A 1 228 ? 130.890 129.782 145.191 1.00 72.29 228 ALA A CA 1
ATOM 1752 C C . ALA A 1 228 ? 132.164 130.287 145.884 1.00 71.63 228 ALA A C 1
ATOM 1753 O O . ALA A 1 228 ? 132.318 130.063 147.078 1.00 72.49 228 ALA A O 1
ATOM 1755 N N . ASP A 1 229 ? 133.041 130.940 145.148 1.00 70.79 229 ASP A N 1
ATOM 1756 C CA . ASP A 1 229 ? 134.306 131.444 145.736 1.00 80.92 229 ASP A CA 1
ATOM 1757 C C . ASP A 1 229 ? 134.009 132.501 146.798 1.00 77.78 229 ASP A C 1
ATOM 1758 O O . ASP A 1 229 ? 134.605 132.446 147.885 1.00 75.38 229 ASP A O 1
ATOM 1763 N N . VAL A 1 230 ? 133.114 133.425 146.509 1.00 73.76 230 VAL A N 1
ATOM 1764 C CA . VAL A 1 230 ? 132.809 134.492 147.492 1.00 71.79 230 VAL A CA 1
ATOM 1765 C C . VAL A 1 230 ? 132.203 133.852 148.744 1.00 71.96 230 VAL A C 1
ATOM 1766 O O . VAL A 1 230 ? 132.674 134.146 149.846 1.00 87.10 230 VAL A O 1
ATOM 1770 N N . THR A 1 231 ? 131.245 132.966 148.581 1.00 67.85 231 THR A N 1
ATOM 1771 C CA . THR A 1 231 ? 130.603 132.326 149.743 1.00 71.09 231 THR A CA 1
ATOM 1772 C C . THR A 1 231 ? 131.621 131.491 150.533 1.00 73.19 231 THR A C 1
ATOM 1773 O O . THR A 1 231 ? 131.595 131.529 151.770 1.00 67.51 231 THR A O 1
ATOM 1777 N N . ALA A 1 232 ? 132.461 130.724 149.859 1.00 64.51 232 ALA A N 1
ATOM 1778 C CA . ALA A 1 232 ? 133.380 129.776 150.528 1.00 73.66 232 ALA A CA 1
ATOM 1779 C C . ALA A 1 232 ? 134.611 130.499 151.106 1.00 73.05 232 ALA A C 1
ATOM 1780 O O . ALA A 1 232 ? 135.315 129.878 151.886 1.00 68.00 232 ALA A O 1
ATOM 1782 N N . LYS A 1 233 ? 134.874 131.739 150.736 1.00 68.64 233 LYS A N 1
ATOM 1783 C CA . LYS A 1 233 ? 136.060 132.448 151.283 1.00 69.01 233 LYS A CA 1
ATOM 1784 C C . LYS A 1 233 ? 135.661 133.648 152.145 1.00 74.13 233 LYS A C 1
ATOM 1785 O O . LYS A 1 233 ? 135.963 133.637 153.350 1.00 79.16 233 LYS A O 1
ATOM 1791 N N . ALA A 1 234 ? 134.941 134.616 151.594 1.00 74.92 234 ALA A N 1
ATOM 1792 C CA . ALA A 1 234 ? 134.638 135.865 152.336 1.00 75.05 234 ALA A CA 1
ATOM 1793 C C . ALA A 1 234 ? 133.583 135.606 153.422 1.00 71.59 234 ALA A C 1
ATOM 1794 O O . ALA A 1 234 ? 133.847 135.906 154.606 1.00 81.78 234 ALA A O 1
ATOM 1796 N N . LEU A 1 235 ? 132.460 135.008 153.058 1.00 65.74 235 LEU A N 1
ATOM 1797 C CA . LEU A 1 235 ? 131.403 134.725 154.070 1.00 81.54 235 LEU A CA 1
ATOM 1798 C C . LEU A 1 235 ? 131.881 133.669 155.061 1.00 68.46 235 LEU A C 1
ATOM 1799 O O . LEU A 1 235 ? 131.518 133.758 156.273 1.00 83.37 235 LEU A O 1
ATOM 1804 N N . TYR A 1 236 ? 132.711 132.736 154.590 1.00 83.62 236 TYR A N 1
ATOM 1805 C CA . TYR A 1 236 ? 133.277 131.695 155.485 1.00 73.93 236 TYR A CA 1
ATOM 1806 C C . TYR A 1 236 ? 134.177 132.366 156.529 1.00 75.65 236 TYR A C 1
ATOM 1807 O O . TYR A 1 236 ? 134.118 132.035 157.714 1.00 76.09 236 TYR A O 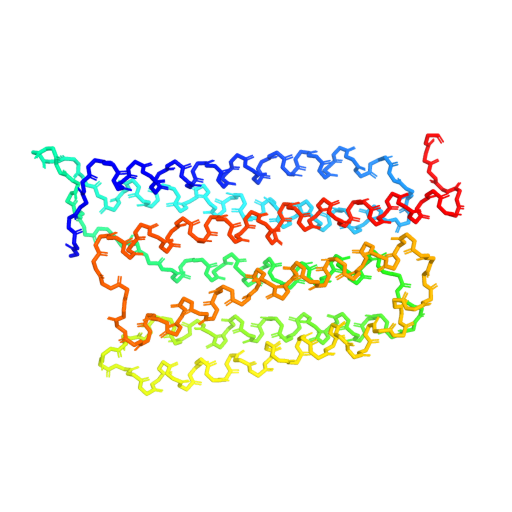1
ATOM 1816 N N . GLY A 1 237 ? 135.030 133.289 156.081 1.00 62.21 237 GLY A N 1
ATOM 1817 C CA . GLY A 1 237 ? 135.875 134.042 157.024 1.00 84.36 237 GLY A CA 1
ATOM 1818 C C . GLY A 1 237 ? 135.041 134.892 157.968 1.00 73.94 237 GLY A C 1
ATOM 1819 O O . GLY A 1 237 ? 135.438 135.089 159.117 1.00 90.35 237 GLY A O 1
ATOM 1820 N N . VAL A 1 238 ? 133.948 135.446 157.486 1.00 65.64 238 VAL A N 1
ATOM 1821 C CA . VAL A 1 238 ? 133.052 136.242 158.369 1.00 72.75 238 VAL A CA 1
ATOM 1822 C C . VAL A 1 238 ? 132.481 135.329 159.457 1.00 68.99 238 VAL A C 1
ATOM 1823 O O . VAL A 1 238 ? 132.360 135.739 160.622 1.00 66.55 238 VAL A O 1
ATOM 1827 N N . MET A 1 239 ? 132.112 134.111 159.098 1.00 71.65 239 MET A N 1
ATOM 1828 C CA . MET A 1 239 ? 131.672 133.132 160.124 1.00 63.66 239 MET A CA 1
ATOM 1829 C C . MET A 1 239 ? 132.799 132.775 161.097 1.00 72.76 239 MET A C 1
ATOM 1830 O O . MET A 1 239 ? 132.544 132.618 162.300 1.00 69.65 239 MET A O 1
ATOM 1835 N N . ILE A 1 240 ? 134.019 132.667 160.606 1.00 70.32 240 ILE A N 1
ATOM 1836 C CA . ILE A 1 240 ? 135.186 132.421 161.487 1.00 74.30 240 ILE A CA 1
ATOM 1837 C C . ILE A 1 240 ? 135.309 133.587 162.458 1.00 74.23 240 ILE A C 1
ATOM 1838 O O . ILE A 1 240 ? 135.552 133.345 163.673 1.00 77.32 240 ILE A O 1
ATOM 1843 N N . PHE A 1 241 ? 135.168 134.807 161.957 1.00 67.97 241 PHE A N 1
ATOM 1844 C CA . PHE A 1 241 ? 135.227 136.015 162.800 1.00 68.44 241 PHE A CA 1
ATOM 1845 C C . PHE A 1 241 ? 134.115 135.974 163.857 1.00 75.05 241 PHE A C 1
ATOM 1846 O O . PHE A 1 241 ? 134.359 136.336 165.024 1.00 79.62 241 PHE A O 1
ATOM 1854 N N . ALA A 1 242 ? 132.917 135.569 163.470 1.00 66.17 242 ALA A N 1
ATOM 1855 C CA . ALA A 1 242 ? 131.771 135.492 164.399 1.00 76.99 242 ALA A CA 1
ATOM 1856 C C . ALA A 1 242 ? 132.057 134.472 165.501 1.00 76.43 242 ALA A C 1
ATOM 1857 O O . ALA A 1 242 ? 131.784 134.771 166.684 1.00 86.63 242 ALA A O 1
ATOM 1859 N N . ILE A 1 243 ? 132.600 133.327 165.139 1.00 78.49 243 ILE A N 1
ATOM 1860 C CA . ILE A 1 243 ? 132.960 132.287 166.149 1.00 74.51 243 ILE A CA 1
ATOM 1861 C C . ILE A 1 243 ? 134.034 132.844 167.086 1.00 75.52 243 ILE A C 1
ATOM 1862 O O . ILE A 1 243 ? 133.927 132.664 168.314 1.00 78.66 243 ILE A O 1
ATOM 1867 N N . ALA A 1 244 ? 135.046 133.510 166.538 1.00 72.34 244 ALA A N 1
ATOM 1868 C CA . ALA A 1 244 ? 136.131 134.084 167.374 1.00 75.24 244 ALA A CA 1
ATOM 1869 C C . ALA A 1 244 ? 135.550 135.132 168.330 1.00 79.15 244 ALA A C 1
ATOM 1870 O O . ALA A 1 244 ? 135.944 135.128 169.524 1.00 76.85 244 ALA A O 1
ATOM 1872 N N . TYR A 1 245 ? 134.654 135.994 167.838 1.00 71.00 245 TYR A N 1
ATOM 1873 C CA . TYR A 1 245 ? 134.042 137.048 168.691 1.00 74.43 245 TYR A CA 1
ATOM 1874 C C . TYR A 1 245 ? 133.210 136.398 169.798 1.00 72.91 245 TYR A C 1
ATOM 1875 O O . TYR A 1 245 ? 133.285 136.832 170.946 1.00 79.07 245 TY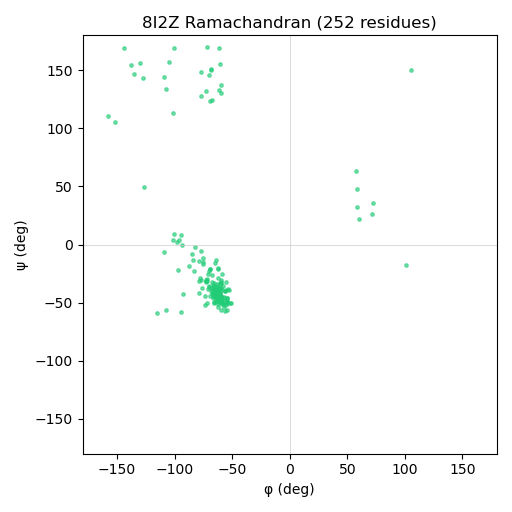R A O 1
ATOM 1884 N N . ALA A 1 246 ? 132.440 135.373 169.462 1.00 80.06 246 ALA A N 1
ATOM 1885 C CA . ALA A 1 246 ? 131.591 134.684 170.467 1.00 76.28 246 ALA A CA 1
ATOM 1886 C C . ALA A 1 246 ? 132.478 134.034 171.536 1.00 80.89 246 ALA A C 1
ATOM 1887 O O . ALA A 1 246 ? 132.156 134.127 172.724 1.00 90.91 246 ALA A O 1
ATOM 1889 N N . LYS A 1 247 ? 133.561 133.389 171.135 1.00 86.25 247 LYS A N 1
ATOM 1890 C CA . LYS A 1 247 ? 134.446 132.715 172.119 1.00 84.53 247 LYS A CA 1
ATOM 1891 C C . LYS A 1 247 ? 135.183 133.760 172.956 1.00 79.75 247 LYS A C 1
ATOM 1892 O O . LYS A 1 247 ? 135.393 133.521 174.149 1.00 91.65 247 LYS A O 1
ATOM 1898 N N . SER A 1 248 ? 135.552 134.888 172.364 1.00 88.11 248 SER A N 1
ATOM 1899 C CA . SER A 1 248 ? 136.182 136.000 173.125 1.00 85.03 248 SER A CA 1
ATOM 1900 C C . SER A 1 248 ? 135.197 136.540 174.159 1.00 88.64 248 SER A C 1
ATOM 1901 O O . SER A 1 248 ? 135.601 136.847 175.282 1.00 96.41 248 SER A O 1
ATOM 1904 N N . GLU A 1 249 ? 133.936 136.693 173.780 1.00 96.37 249 GLU A N 1
ATOM 1905 C CA . GLU A 1 249 ? 132.898 137.159 174.725 1.00 102.76 249 GLU A CA 1
ATOM 1906 C C . GLU A 1 249 ? 132.663 136.106 175.813 1.00 102.85 249 GLU A C 1
ATOM 1907 O O . GLU A 1 249 ? 132.369 136.507 176.950 1.00 124.92 249 GLU A O 1
ATOM 1913 N N . ALA A 1 250 ? 132.757 134.823 175.491 1.00 106.88 250 ALA A N 1
ATOM 1914 C CA . ALA A 1 250 ? 132.481 133.743 176.468 1.00 103.38 250 ALA A CA 1
ATOM 1915 C C . ALA A 1 250 ? 133.538 133.723 177.577 1.00 104.65 250 ALA A C 1
ATOM 1916 O O . ALA A 1 250 ? 133.171 133.577 178.746 1.00 125.42 250 ALA A O 1
ATOM 1918 N N . ASP A 1 251 ? 134.806 133.900 177.233 1.00 108.68 251 ASP A N 1
ATOM 1919 C CA . ASP A 1 251 ? 135.916 133.787 178.213 1.00 110.31 251 ASP A CA 1
ATOM 1920 C C . ASP A 1 251 ? 136.328 135.153 178.759 1.00 95.69 251 ASP A C 1
ATOM 1921 O O . ASP A 1 251 ? 137.309 135.209 179.519 1.00 115.50 251 ASP A O 1
ATOM 1926 N N . GLY A 1 252 ? 135.633 136.223 178.388 1.00 112.51 252 GLY A N 1
ATOM 1927 C CA . GLY A 1 252 ? 135.922 137.569 178.914 1.00 111.55 252 GLY A CA 1
ATOM 1928 C C . GLY A 1 252 ? 137.210 138.162 178.377 1.00 106.71 252 GLY A C 1
ATOM 1929 O O . GLY A 1 252 ? 137.766 139.055 179.033 1.00 125.25 252 GLY A O 1
ATOM 1930 N N . SER A 1 253 ? 137.645 137.747 177.193 1.00 100.92 253 SER A N 1
ATOM 1931 C CA . SER A 1 253 ? 138.886 138.258 176.565 1.00 97.17 253 SER A CA 1
ATOM 1932 C C . SER A 1 253 ? 138.576 139.313 175.508 1.00 93.88 253 SER A C 1
ATOM 1933 O O . SER A 1 253 ? 139.513 139.712 174.812 1.00 99.59 253 SER A O 1
ATOM 1936 N N . LEU A 1 254 ? 137.334 139.769 175.399 1.00 98.31 254 LEU A N 1
ATOM 1937 C CA . LEU A 1 254 ? 136.977 140.779 174.371 1.00 98.85 254 LEU A CA 1
ATOM 1938 C C . LEU A 1 254 ? 137.623 142.114 174.737 1.00 102.98 254 LEU A C 1
ATOM 1939 O O . LEU A 1 254 ? 137.471 142.602 175.854 1.00 113.30 254 LEU A O 1
ATOM 1944 N N . PRO A 1 255 ? 138.429 142.701 173.838 1.00 109.06 255 PRO A N 1
ATOM 1945 C CA . PRO A 1 255 ? 139.096 143.973 174.112 1.00 115.82 255 PRO A CA 1
ATOM 1946 C C . PRO A 1 255 ? 138.176 145.130 174.518 1.00 125.28 255 PRO A C 1
ATOM 1947 O O . PRO A 1 255 ? 138.587 145.952 175.331 1.00 143.09 255 PRO A O 1
ATOM 1951 N N . ALA A 1 256 ? 136.953 145.149 173.998 1.00 135.18 256 ALA A N 1
ATOM 1952 C CA . ALA A 1 256 ? 135.956 146.194 174.315 1.00 140.54 256 ALA A CA 1
ATOM 1953 C C . ALA A 1 256 ? 135.531 146.074 175.786 1.00 156.52 256 ALA A C 1
ATOM 1954 O O . ALA A 1 256 ? 135.745 145.045 176.438 1.00 162.50 256 ALA A O 1
#

Radius of gyration: 19.77 Å; Cα contacts (8 Å, |Δi|>4): 302; chains: 1; bounding box: 24×39×64 Å

InterPro domains:
  IPR001425 Archaeal/bacterial/fungal rhodopsins [PF01036] (21-244)
  IPR001425 Archaeal/bacterial/fungal rhodopsins [PR00251] (89-110)
  IPR001425 Archaeal/bacterial/fungal rhodopsins [PR00251] (148-169)
  IPR001425 Archaeal/bacterial/fungal rhodopsins [PR00251] (189-207)
  IPR001425 Archaeal/bacterial/fungal rhodopsins [PR00251] (223-241)
  IPR001425 Archaeal/bacterial/fungal rho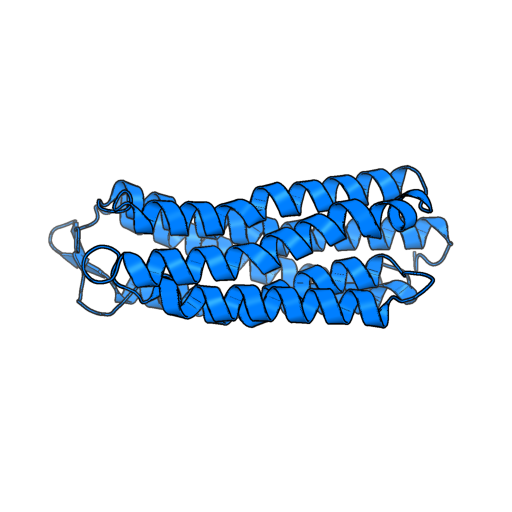dopsins [PTHR28286] (20-248)
  IPR001425 Archaeal/bacterial/fungal rhodopsins [SM01021] (14-256)
  IPR018229 Rhodopsin, retinal binding site [PS00950] (91-103)

Organism: NCBI:txid395355

B-factor: mean 92.02, std 28.61, range [58.79, 255.42]

Solvent-accessible surface area: 12225 Å² total; per-residue (Å²): 124,60,65,0,56,88,128,45,16,42,46,0,84,85,41,0,44,102,0,35,61,26,0,125,40,10,59,38,82,1,54,129,2,83,141,86,0,0,92,120,10,75,112,2,0,55,12,1,7,68,1,2,87,38,0,13,108,13,3,152,111,10,32,44,48,1,72,51,6,27,42,113,118,138,45,64,38,40,38,70,70,109,101,58,89,22,12,82,8,17,81,6,19,77,96,0,16,10,42,5,0,15,2,8,3,45,0,6,85,30,177,118,101,39,54,48,7,30,48,96,2,49,120,11,0,68,40,24,13,52,53,7,91,39,0,35,110,8,66,37,130,96,88,54,55,39,11,125,95,66,12,82,75,14,56,93,16,26,110,78,0,26,118,6,2,89,85,90,6,30,99,16,7,49,103,24,78,75,131,2,44,85,35,3,86,67,0,22,125,27,1,79,136,7,17,19,53,37,52,105,5,34,46,60,13,36,163,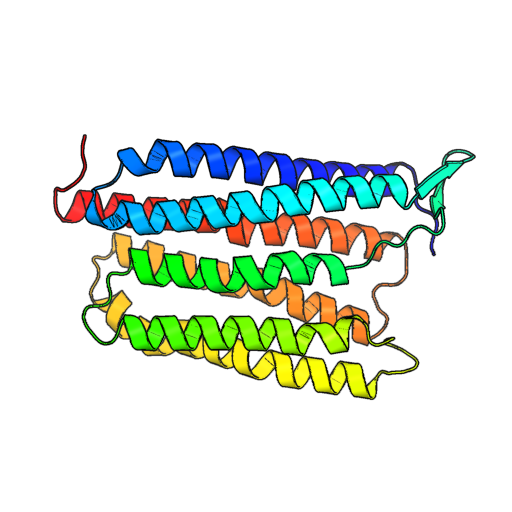52,175,43,63,31,20,48,30,43,20,62,15,10,30,13,6,0,93,7,1,12,26,3,6,8,88,2,1,64,40,0,28,33,0,0,84,7,22,0,101,71,77,67,34,40,76,120

Foldseek 3Di:
DDKAAPVLLVLLLVLLVVLLVLLVVLLVCLVVCLQQFFPQLSVLSVLLNVLSVLVNVLSVVLSVQSVQQWDQDPRITHGPPRDHFCLSVLVSQLPNVLSLVVSLLSLLPDVPCSVVLSVLLNVLSNQLSVLQNVLRPAQLPPRLVSVVVSLVSSVVSVVVNLCCLPPVCVVSLVVDDPVLNVLSVVLNVLCVVLVVVVSVLSVCSNVVVQDDSVSVSVNSSSVSVSSSSSRSVSSVSSSVSSRVVRVVVVRRPD

Nearest PDB structures (foldseek):
  7ytb-assembly1_B  TM=9.928E-01  e=5.749E-33  Bdellovibrio
  7ytb-assembly1_A  TM=9.657E-01  e=6.621E-31  Bdellovibrio
  5g2d-assembly1_A  TM=9.372E-01  e=3.113E-14  Nonlabens marinus S1-08
  7o8k-assembly1_A  TM=9.376E-01  e=4.517E-14  Nonlabens marinus S1-08
  5g2c-assembly1_A  TM=9.384E-01  e=1.257E-13  Nonlabens marinus S1-08

Secondary structure (DSSP, 8-state):
---B-HHHHHHHHHHHHHHHHHHHHHHHHHHHHGGGS-TTTHHHHHHHHHHHHHHHHHHHHHHHHHHHHEEEETTEEEE-S----THHHHHHHHHHHHHHHHHHHHHH--SSSHHHHHHHHHHHHHHHHHHHHHHHSS-TTTTHHHHHHHHHHHHHHHHHHHHIIIIIHHHHHTTS-HHHHHHHHHHHHHHHHHHTHHHHHHHHHHTT---SHHHHHHHHHHHHHHHHIIIIIHHHHHHHHHHHHHHHTT----

Sequence (254 aa):
ATTLTLQQFSTVYNMLSFAVASMLGAFAFFVMGRKIVGPKYRLALVVSSLVVLIAGYHYWRIMGSWTAAYALKDGMYVPTGEPFNDAYRYVDWLLTVPLLLTELVLVMKLKKESGSVLAKLILAAIAMIALGYPGEISNPESQAGARLMWGVLSTVPFLYILYVLWVRLGDAIGEHPAKVQVLLKNTRYLILLTWGFYPIVYAMGSYGWLGGAGSVVAVQVGYSIADVTAKALYGVMIFAIAYAKSEADGSLPA